Protein AF-A0A1I7UIQ1-F1 (afdb_monomer_lite)

InterPro domains:
  IPR000418 Ets domain [PF00178] (82-158)
  IPR000418 Ets domain [PS50061] (79-160)
  IPR000418 Ets domain [SM00413] (78-164)
  IPR036388 Winged helix-like DNA-binding domain superfamily [G3DSA:1.10.10.10] (82-167)
  IPR036390 Winged helix DNA-binding domain superfamily [SSF46785] (83-161)

Radius of gyration: 36.41 Å; chains: 1; bounding box: 81×110×83 Å

Structure (mmCIF, N/CA/C/O backbone):
data_AF-A0A1I7UIQ1-F1
#
_entry.id   AF-A0A1I7UIQ1-F1
#
loop_
_atom_site.group_PDB
_atom_site.id
_atom_site.type_symbol
_atom_site.label_atom_id
_atom_site.label_alt_id
_atom_site.label_comp_id
_atom_site.label_asym_id
_atom_site.label_entity_id
_atom_site.label_seq_id
_atom_site.pdbx_PDB_ins_code
_atom_site.Cartn_x
_atom_site.Cartn_y
_atom_site.Cartn_z
_atom_site.occupancy
_atom_site.B_iso_or_equiv
_atom_site.auth_seq_id
_atom_site.auth_comp_id
_atom_site.auth_asym_id
_atom_site.auth_atom_id
_atom_site.pdbx_PDB_model_num
ATOM 1 N N . MET A 1 1 ? -19.133 -62.858 33.476 1.00 50.41 1 MET A N 1
ATOM 2 C CA . MET A 1 1 ? -18.840 -61.474 33.895 1.00 50.41 1 MET A CA 1
ATOM 3 C C . MET A 1 1 ? -19.618 -60.568 32.965 1.00 50.41 1 MET A C 1
ATOM 5 O O . MET A 1 1 ? -19.264 -60.472 31.800 1.00 50.41 1 MET A O 1
ATOM 9 N N . ALA A 1 2 ? -20.760 -60.073 33.438 1.00 47.06 2 ALA A N 1
ATOM 10 C CA . ALA A 1 2 ? -21.632 -59.173 32.695 1.00 47.06 2 ALA A CA 1
ATOM 11 C C . ALA A 1 2 ? -21.220 -57.736 33.031 1.00 47.06 2 ALA A C 1
ATOM 13 O O . ALA A 1 2 ? -21.079 -57.415 34.209 1.00 47.06 2 ALA A O 1
ATOM 14 N N . SER A 1 3 ? -20.986 -56.911 32.013 1.00 59.22 3 SER A N 1
ATOM 15 C CA . SER A 1 3 ? -20.730 -55.480 32.173 1.00 59.22 3 SER A CA 1
ATOM 16 C C . SER A 1 3 ? -22.001 -54.715 31.823 1.00 59.22 3 SER A C 1
ATOM 18 O O . SER A 1 3 ? -22.452 -54.744 30.680 1.00 59.22 3 SER A O 1
ATOM 20 N N . GLU A 1 4 ? -22.573 -54.076 32.841 1.00 59.16 4 GLU A N 1
ATOM 21 C CA . GLU A 1 4 ? -23.639 -53.078 32.750 1.00 59.16 4 GLU A CA 1
ATOM 22 C C . GLU A 1 4 ? -23.186 -51.853 31.945 1.00 59.16 4 GLU A C 1
ATOM 24 O O . GLU A 1 4 ? -22.072 -51.356 32.113 1.00 59.16 4 GLU A O 1
ATOM 29 N N . ALA A 1 5 ? -24.082 -51.350 31.096 1.00 59.34 5 ALA A N 1
ATOM 30 C CA . ALA A 1 5 ? -23.977 -50.041 30.461 1.00 59.34 5 ALA A CA 1
ATOM 31 C C . ALA A 1 5 ? -24.763 -49.003 31.287 1.00 59.34 5 ALA A C 1
ATOM 33 O O . ALA A 1 5 ? -25.843 -49.337 31.784 1.00 59.34 5 ALA A O 1
ATOM 34 N N . PRO A 1 6 ? -24.286 -47.751 31.425 1.00 64.94 6 PRO A N 1
ATOM 35 C CA . PRO A 1 6 ? -25.016 -46.734 32.164 1.00 64.94 6 PRO A CA 1
ATOM 36 C C . PRO A 1 6 ? -26.098 -46.083 31.294 1.00 64.94 6 PRO A C 1
ATOM 38 O O . PRO A 1 6 ? -25.846 -45.593 30.194 1.00 64.94 6 PRO A O 1
ATOM 41 N N . SER A 1 7 ? -27.304 -46.078 31.852 1.00 66.56 7 SER A N 1
ATOM 42 C CA . SER A 1 7 ? -28.472 -45.314 31.422 1.00 66.56 7 SER A CA 1
ATOM 43 C C . SER A 1 7 ? -28.239 -43.826 31.703 1.00 66.56 7 SER A C 1
ATOM 45 O O . SER A 1 7 ? -27.840 -43.476 32.815 1.00 66.56 7 SER A O 1
ATOM 47 N N . ILE A 1 8 ? -28.469 -42.950 30.721 1.00 58.47 8 ILE A N 1
ATOM 48 C CA . ILE A 1 8 ? -28.393 -41.495 30.903 1.00 58.47 8 ILE A CA 1
ATOM 49 C C . ILE A 1 8 ? -29.734 -40.889 30.505 1.00 58.47 8 ILE A C 1
ATOM 51 O O . ILE A 1 8 ? -30.253 -41.135 29.418 1.00 58.47 8 ILE A O 1
ATOM 55 N N . SER A 1 9 ? -30.271 -40.149 31.468 1.00 58.06 9 SER A N 1
ATOM 56 C CA . SER A 1 9 ? -31.628 -39.648 31.580 1.00 58.06 9 SER A CA 1
ATOM 57 C C . SER A 1 9 ? -32.034 -38.599 30.548 1.00 58.06 9 SER A C 1
ATOM 59 O O . SER A 1 9 ? -31.268 -37.721 30.157 1.00 58.06 9 SER A O 1
ATOM 61 N N . GLU A 1 10 ? -33.317 -38.695 30.222 1.00 65.06 10 GLU A N 1
ATOM 62 C CA . GLU A 1 10 ? -34.200 -37.744 29.557 1.00 65.06 10 GLU A CA 1
ATOM 63 C C . GLU A 1 10 ? -34.149 -36.364 30.240 1.00 65.06 10 GLU A C 1
ATOM 65 O O . GLU A 1 10 ? -34.356 -36.258 31.451 1.00 65.06 10 GLU A O 1
ATOM 70 N N . ALA A 1 11 ? -33.832 -35.314 29.477 1.00 62.88 11 ALA A N 1
ATOM 71 C CA . ALA A 1 11 ? -33.788 -33.934 29.951 1.00 62.88 11 ALA A CA 1
ATOM 72 C C . ALA A 1 11 ? -35.035 -33.160 29.494 1.00 62.88 11 ALA A C 1
ATOM 74 O O . ALA A 1 11 ? -35.409 -33.195 28.322 1.00 62.88 11 ALA A O 1
ATOM 75 N N . ASP A 1 12 ? -35.631 -32.465 30.462 1.00 69.31 12 ASP A N 1
ATOM 76 C CA . ASP A 1 12 ? -36.822 -31.612 30.406 1.00 69.31 12 ASP A CA 1
ATOM 77 C C . ASP A 1 12 ? -36.813 -30.570 29.261 1.00 69.31 12 ASP A C 1
ATOM 79 O O . ASP A 1 12 ? -35.788 -29.917 29.029 1.00 69.31 12 ASP A O 1
ATOM 83 N N . PRO A 1 13 ? -37.952 -30.320 28.584 1.00 70.62 13 PRO A N 1
ATOM 84 C CA . PRO A 1 13 ? -38.078 -29.237 27.615 1.00 70.62 13 PRO A CA 1
ATOM 85 C C . PRO A 1 13 ? -38.206 -27.862 28.297 1.00 70.62 13 PRO A C 1
ATOM 87 O O . PRO A 1 13 ? -39.037 -27.639 29.175 1.00 70.62 13 PRO A O 1
ATOM 90 N N . LEU A 1 14 ? -37.389 -26.909 27.840 1.00 74.38 14 LEU A N 1
ATOM 91 C CA . LEU A 1 14 ? -37.374 -25.517 28.300 1.00 74.38 14 LEU A CA 1
ATOM 92 C C . LEU A 1 14 ? -38.666 -24.746 27.934 1.00 74.38 14 LEU A C 1
ATOM 94 O O . LEU A 1 14 ? -39.250 -24.991 26.875 1.00 74.38 14 LEU A O 1
ATOM 98 N N . PRO A 1 15 ? -39.086 -23.765 28.759 1.00 69.56 15 PRO A N 1
ATOM 99 C CA . PRO A 1 15 ? -40.276 -22.951 28.517 1.00 69.56 15 PRO A CA 1
ATOM 100 C C . PRO A 1 15 ? -40.071 -21.906 27.406 1.00 69.56 15 PRO A C 1
ATOM 102 O O . PRO A 1 15 ? -38.992 -21.335 27.241 1.00 69.56 15 PRO A O 1
ATOM 105 N N . ALA A 1 16 ? -41.145 -21.639 26.658 1.00 70.38 16 ALA A N 1
ATOM 106 C CA . ALA A 1 16 ? -41.179 -20.694 25.543 1.00 70.38 16 ALA A CA 1
ATOM 107 C C . ALA A 1 16 ? -40.957 -19.225 25.977 1.00 70.38 16 ALA A C 1
ATOM 109 O O . ALA A 1 16 ? -41.369 -18.836 27.075 1.00 70.38 16 ALA A O 1
ATOM 110 N N . PRO A 1 17 ? -40.359 -18.379 25.114 1.00 66.06 17 PRO A N 1
ATOM 111 C CA . PRO A 1 17 ? -40.099 -16.978 25.424 1.00 66.06 17 PRO A CA 1
ATOM 112 C C . PRO A 1 17 ? -41.382 -16.134 25.402 1.00 66.06 17 PRO A C 1
ATOM 114 O O . PRO A 1 17 ? -42.138 -16.122 24.429 1.00 66.06 17 PRO A O 1
ATOM 117 N N . VAL A 1 18 ? -41.589 -15.387 26.486 1.00 67.75 18 VAL A N 1
ATOM 118 C CA . VAL A 1 18 ? -42.630 -14.365 26.634 1.00 67.75 18 VAL A CA 1
ATOM 119 C C . VAL A 1 18 ? -42.271 -13.169 25.750 1.00 67.75 18 VAL A C 1
ATOM 121 O O . VAL A 1 18 ? -41.262 -12.501 25.970 1.00 67.75 18 VAL A O 1
ATOM 124 N N . VAL A 1 19 ? -43.093 -12.907 24.736 1.00 63.09 19 VAL A N 1
ATOM 125 C CA . VAL A 1 19 ? -42.970 -11.740 23.855 1.00 63.09 19 VAL A CA 1
ATOM 126 C C . VAL A 1 19 ? -43.659 -10.552 24.527 1.00 63.09 19 VAL A C 1
ATOM 128 O O . VAL A 1 19 ? -44.881 -10.542 24.670 1.00 63.09 19 VAL A O 1
ATOM 131 N N . SER A 1 20 ? -42.879 -9.558 24.950 1.00 68.88 20 SER A N 1
ATOM 132 C CA . SER A 1 20 ? -43.404 -8.282 25.455 1.00 68.88 20 SER A CA 1
ATOM 133 C C . SER A 1 20 ? -43.847 -7.356 24.308 1.00 68.88 20 SER A C 1
ATOM 135 O O . SER A 1 20 ? -43.271 -7.428 23.218 1.00 68.88 20 SER A O 1
ATOM 137 N N . PRO A 1 21 ? -44.837 -6.466 24.525 1.00 65.62 21 PRO A N 1
ATOM 138 C CA . PRO A 1 21 ? -45.369 -5.586 23.489 1.00 65.62 21 PRO A CA 1
ATOM 139 C C . PRO A 1 21 ? -44.426 -4.413 23.198 1.00 65.62 21 PRO A C 1
ATOM 141 O O . PRO A 1 21 ? -43.828 -3.833 24.102 1.00 65.62 21 PRO A O 1
ATOM 144 N N . VAL A 1 22 ? -44.325 -4.066 21.917 1.00 64.81 22 VAL A N 1
ATOM 145 C CA . VAL A 1 22 ? -43.563 -2.934 21.380 1.00 64.81 22 VAL A CA 1
ATOM 146 C C . VAL A 1 22 ? -44.315 -1.626 21.636 1.00 64.81 22 VAL A C 1
ATOM 148 O O . VAL A 1 22 ? -45.442 -1.461 21.171 1.00 64.81 22 VAL A O 1
ATOM 151 N N . ASP A 1 23 ? -43.666 -0.690 22.328 1.00 65.81 23 ASP A N 1
ATOM 152 C CA . ASP A 1 23 ? -44.101 0.705 22.436 1.00 65.81 23 ASP A CA 1
ATOM 153 C C . ASP A 1 23 ? -43.851 1.463 21.112 1.00 65.81 23 ASP A C 1
ATOM 155 O O . ASP A 1 23 ? -42.758 1.362 20.540 1.00 65.81 23 ASP A O 1
ATOM 159 N N . PRO A 1 24 ? -44.819 2.249 20.604 1.00 63.94 24 PRO A N 1
ATOM 160 C CA . PRO A 1 24 ? -44.640 3.060 19.404 1.00 63.94 24 PRO A CA 1
ATOM 161 C C . PRO A 1 24 ? -43.828 4.336 19.690 1.00 63.94 24 PRO A C 1
ATOM 163 O O . PRO A 1 24 ? -44.177 5.152 20.542 1.00 63.94 24 PRO A O 1
ATOM 166 N N . LEU A 1 25 ? -42.748 4.530 18.927 1.00 69.19 25 LEU A N 1
ATOM 167 C CA . LEU A 1 25 ? -41.905 5.729 18.967 1.00 69.19 25 LEU A CA 1
ATOM 168 C C . LEU A 1 25 ? -42.606 6.966 18.357 1.00 69.19 25 LEU A C 1
ATOM 170 O O . LEU A 1 25 ? -43.348 6.832 17.381 1.00 69.19 25 LEU A O 1
ATOM 174 N N . PRO A 1 26 ? -42.324 8.181 18.868 1.00 64.75 26 PRO A N 1
ATOM 175 C CA . PRO A 1 26 ? -42.864 9.433 18.346 1.00 64.75 26 PRO A CA 1
ATOM 176 C C . PRO A 1 26 ? -42.136 9.913 17.077 1.00 64.75 26 PRO A C 1
ATOM 178 O O . PRO A 1 26 ? -40.924 9.755 16.921 1.00 64.75 26 PRO A O 1
ATOM 181 N N . LEU A 1 27 ? -42.904 10.532 16.177 1.00 65.12 27 LEU A N 1
ATOM 182 C CA . LEU A 1 27 ? -42.466 11.099 14.896 1.00 65.12 27 LEU A CA 1
ATOM 183 C C . LEU A 1 27 ? -41.485 12.282 15.070 1.00 65.12 27 LEU A C 1
ATOM 185 O O . LEU A 1 27 ? -41.672 13.098 15.976 1.00 65.12 27 LEU A O 1
ATOM 189 N N . PRO A 1 28 ? -40.491 12.450 14.175 1.00 62.69 28 PRO A N 1
ATOM 190 C CA . PRO A 1 28 ? -39.607 13.610 14.183 1.00 62.69 28 PRO A CA 1
ATOM 191 C C . PRO A 1 28 ? -40.255 14.846 13.535 1.00 62.69 28 PRO A C 1
ATOM 193 O O . PRO A 1 28 ? -40.719 14.812 12.396 1.00 62.69 28 PRO A O 1
ATOM 196 N N . ASN A 1 29 ? -40.214 15.961 14.269 1.00 55.97 29 ASN A N 1
ATOM 197 C CA . ASN A 1 29 ? -40.526 17.308 13.794 1.00 55.97 29 ASN A CA 1
ATOM 198 C C . ASN A 1 29 ? -39.589 17.729 12.648 1.00 55.97 29 ASN A C 1
ATOM 200 O O . ASN A 1 29 ? -38.369 17.773 12.808 1.00 55.97 29 ASN A O 1
ATOM 204 N N . THR A 1 30 ? -40.173 18.110 11.515 1.00 61.47 30 THR A N 1
ATOM 205 C CA . THR A 1 30 ? -39.517 18.833 10.417 1.00 61.47 30 THR A CA 1
ATOM 206 C C . THR A 1 30 ? -39.229 20.292 10.795 1.00 61.47 30 THR A C 1
ATOM 208 O O . THR A 1 30 ? -40.163 20.993 11.190 1.00 61.47 30 THR A O 1
ATOM 211 N N . PRO A 1 31 ? -37.997 20.802 10.615 1.00 71.12 31 PRO A N 1
ATOM 212 C CA . PRO A 1 31 ? -37.722 22.236 10.643 1.00 71.12 31 PRO A CA 1
ATOM 213 C C . PRO A 1 31 ? -37.930 22.896 9.259 1.00 71.12 31 PRO A C 1
ATOM 215 O O . PRO A 1 31 ? -37.675 22.263 8.230 1.00 71.12 31 PRO A O 1
ATOM 218 N N . PRO A 1 32 ? -38.371 24.169 9.210 1.00 62.81 32 PRO A N 1
ATOM 219 C CA . PRO A 1 32 ? -38.591 24.908 7.971 1.00 62.81 32 PRO A CA 1
ATOM 220 C C . PRO A 1 32 ? -37.320 25.612 7.465 1.00 62.81 32 PRO A C 1
ATOM 222 O O . PRO A 1 32 ? -36.605 26.239 8.238 1.00 62.81 32 PRO A O 1
ATOM 225 N N . GLY A 1 33 ? -37.136 25.586 6.142 1.00 50.34 33 GLY A N 1
ATOM 226 C CA . GLY A 1 33 ? -36.914 26.795 5.334 1.00 50.34 33 GLY A CA 1
ATOM 227 C C . GLY A 1 33 ? -35.498 27.405 5.251 1.00 50.34 33 GLY A C 1
ATOM 228 O O . GLY A 1 33 ? -34.922 27.754 6.276 1.00 50.34 33 GLY A O 1
ATOM 229 N N . PRO A 1 34 ? -34.957 27.624 4.032 1.00 64.25 34 PRO A N 1
ATOM 230 C CA . PRO A 1 34 ? -33.636 28.208 3.800 1.00 64.25 34 PRO A CA 1
ATOM 231 C C . PRO A 1 34 ? -33.660 29.739 3.912 1.00 64.25 34 PRO A C 1
ATOM 233 O O . PRO A 1 34 ? -34.564 30.389 3.388 1.00 64.25 34 PRO A O 1
ATOM 236 N N . SER A 1 35 ? -32.635 30.312 4.547 1.00 60.62 35 SER A N 1
ATOM 237 C CA . SER A 1 35 ? -32.444 31.762 4.617 1.00 60.62 35 SER A CA 1
ATOM 238 C C . SER A 1 35 ? -31.387 32.234 3.613 1.00 60.62 35 SER A C 1
ATOM 240 O O . SER A 1 35 ? -30.322 31.633 3.476 1.00 60.62 35 SER A O 1
ATOM 242 N N . ALA A 1 36 ? -31.776 33.302 2.920 1.00 52.81 36 ALA A N 1
ATOM 243 C CA . ALA A 1 36 ? -31.108 34.150 1.933 1.00 52.81 36 ALA A CA 1
ATOM 244 C C . ALA A 1 36 ? -29.591 34.361 2.150 1.00 52.81 36 ALA A C 1
ATOM 246 O O . ALA A 1 36 ? -29.125 34.508 3.274 1.00 52.81 36 ALA A O 1
ATOM 247 N N . PHE A 1 37 ? -28.774 34.240 1.096 1.00 51.31 37 PHE A N 1
ATOM 248 C CA . PHE A 1 37 ? -28.308 35.348 0.237 1.00 51.31 37 PHE A CA 1
ATOM 249 C C . PHE A 1 37 ? -27.653 36.512 1.000 1.00 51.31 37 PHE A C 1
ATOM 251 O O . PHE A 1 37 ? -28.352 37.344 1.564 1.00 51.31 37 PHE A O 1
ATOM 258 N N . SER A 1 38 ? -26.325 36.613 0.869 1.00 53.69 38 SER A N 1
ATOM 259 C CA . SER A 1 38 ? -25.590 37.885 0.822 1.00 53.69 38 SER A CA 1
ATOM 260 C C . SER A 1 38 ? -24.363 37.736 -0.088 1.00 53.69 38 SER A C 1
ATOM 262 O O . SER A 1 38 ? -23.481 36.934 0.228 1.00 53.69 38 SER A O 1
ATOM 264 N N . PRO A 1 39 ? -24.288 38.476 -1.206 1.00 67.38 39 PRO A N 1
ATOM 265 C CA . PRO A 1 39 ? -23.046 38.784 -1.899 1.00 67.38 39 PRO A CA 1
ATOM 266 C C . PRO A 1 39 ? -22.497 40.130 -1.397 1.00 67.38 39 PRO A C 1
ATOM 268 O O . PRO A 1 39 ? -23.270 41.045 -1.146 1.00 67.38 39 PRO A O 1
ATOM 271 N N . ASP A 1 40 ? -21.183 40.237 -1.221 1.00 48.88 40 ASP A N 1
ATOM 272 C CA . ASP A 1 40 ? -20.375 41.332 -1.781 1.00 48.88 40 ASP A CA 1
ATOM 273 C C . ASP A 1 40 ? -18.943 41.263 -1.244 1.00 48.88 40 ASP A C 1
ATOM 275 O O . ASP A 1 40 ? -18.690 41.292 -0.040 1.00 48.88 40 ASP A O 1
ATOM 279 N N . ALA A 1 41 ? -18.004 41.180 -2.179 1.00 54.59 41 ALA A N 1
ATOM 280 C CA . ALA A 1 41 ? -16.582 41.374 -1.964 1.00 54.59 41 ALA A CA 1
ATOM 281 C C . ALA A 1 41 ? -16.114 42.389 -3.012 1.00 54.59 41 ALA A C 1
ATOM 283 O O . ALA A 1 41 ? -16.298 42.128 -4.203 1.00 54.59 41 ALA A O 1
ATOM 284 N N . PRO A 1 42 ? -15.507 43.520 -2.622 1.00 61.22 42 PRO A N 1
ATOM 285 C CA . PRO A 1 42 ? -14.772 44.346 -3.557 1.00 61.22 42 PRO A CA 1
ATOM 286 C C . PRO A 1 42 ? -13.290 43.961 -3.556 1.00 61.22 42 PRO A C 1
ATOM 288 O O . PRO A 1 42 ? -12.632 43.897 -2.518 1.00 61.22 42 PRO A O 1
ATOM 291 N N . SER A 1 43 ? -12.804 43.702 -4.767 1.00 56.12 43 SER A N 1
ATOM 292 C CA . SER A 1 43 ? -11.402 43.607 -5.155 1.00 56.12 43 SER A CA 1
ATOM 293 C C . SER A 1 43 ? -10.629 44.881 -4.811 1.00 56.12 43 SER A C 1
ATOM 295 O O . SER A 1 43 ? -11.087 45.980 -5.116 1.00 56.12 43 SER A O 1
ATOM 297 N N . GLU A 1 44 ? -9.418 44.719 -4.283 1.00 61.06 44 GLU A N 1
ATOM 298 C CA . GLU A 1 44 ? -8.411 45.776 -4.193 1.00 61.06 44 GLU A CA 1
ATOM 299 C C . GLU A 1 44 ? -7.161 45.288 -4.944 1.00 61.06 44 GLU A C 1
ATOM 301 O O . GLU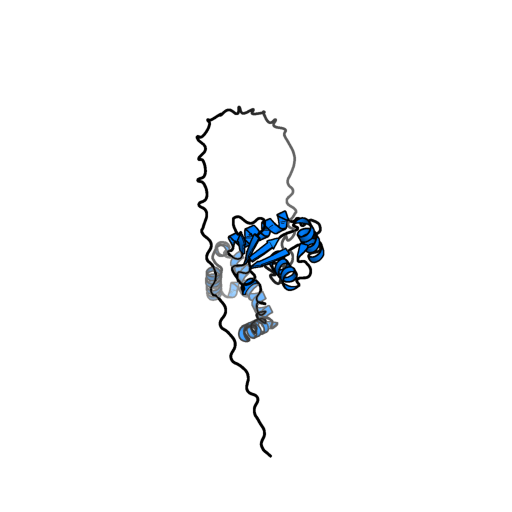 A 1 44 ? -6.393 44.458 -4.456 1.00 61.06 44 GLU A O 1
ATOM 306 N N . GLU A 1 45 ? -7.029 45.729 -6.199 1.00 50.75 45 GLU A N 1
ATOM 307 C CA . GLU A 1 45 ? -5.811 45.594 -7.000 1.00 50.75 45 GLU A CA 1
ATOM 308 C C . GLU A 1 45 ? -4.767 46.589 -6.484 1.00 50.75 45 GLU A C 1
ATOM 310 O O . GLU A 1 45 ? -4.981 47.801 -6.520 1.00 50.75 45 GLU A O 1
ATOM 315 N N . ALA A 1 46 ? -3.617 46.082 -6.041 1.00 64.94 46 ALA A N 1
ATOM 316 C CA . ALA A 1 46 ? -2.430 46.890 -5.792 1.00 64.94 46 ALA A CA 1
ATOM 317 C C . ALA A 1 46 ? -1.475 46.818 -7.005 1.00 64.94 46 ALA A C 1
ATOM 319 O O . ALA A 1 46 ? -1.306 45.738 -7.581 1.00 64.94 46 ALA A O 1
ATOM 320 N N . PRO A 1 47 ? -0.823 47.931 -7.390 1.00 61.97 47 PRO A N 1
ATOM 321 C CA . PRO A 1 47 ? 0.089 47.981 -8.526 1.00 61.97 47 PRO A CA 1
ATOM 322 C C . PRO A 1 47 ? 1.462 47.414 -8.141 1.00 61.97 47 PRO A C 1
ATOM 324 O O . PRO A 1 47 ? 2.067 47.839 -7.156 1.00 61.97 47 PRO A O 1
ATOM 327 N N . VAL A 1 48 ? 1.964 46.461 -8.927 1.00 65.62 48 VAL A N 1
ATOM 328 C CA . VAL A 1 48 ? 3.314 45.907 -8.761 1.00 65.62 48 VAL A CA 1
ATOM 329 C C . VAL A 1 48 ? 4.300 46.690 -9.626 1.00 65.62 48 VAL A C 1
ATOM 331 O O . VAL A 1 48 ? 4.159 46.790 -10.843 1.00 65.62 48 VAL A O 1
ATOM 334 N N . ASP A 1 49 ? 5.284 47.240 -8.929 1.00 56.41 49 ASP A N 1
ATOM 335 C CA . ASP A 1 49 ? 6.445 48.004 -9.375 1.00 56.41 49 ASP A CA 1
ATOM 336 C C . ASP A 1 49 ? 7.401 47.159 -10.256 1.00 56.41 49 ASP A C 1
ATOM 338 O O . ASP A 1 49 ? 7.741 46.035 -9.867 1.00 56.41 49 ASP A O 1
ATOM 342 N N . PRO A 1 50 ? 7.858 47.638 -11.431 1.00 62.72 50 PRO A N 1
ATOM 343 C CA . PRO A 1 50 ? 8.871 46.952 -12.225 1.00 62.72 50 PRO A CA 1
ATOM 344 C C . PRO A 1 50 ? 10.282 47.431 -11.846 1.00 62.72 50 PRO A C 1
ATOM 346 O O . PRO A 1 50 ? 10.721 48.502 -12.266 1.00 62.72 50 PRO A O 1
ATOM 349 N N . SER A 1 51 ? 11.031 46.605 -11.109 1.00 54.00 51 SER A N 1
ATOM 350 C CA . SER A 1 51 ? 12.467 46.830 -10.876 1.00 54.00 51 SER A CA 1
ATOM 351 C C . SER A 1 51 ? 13.342 46.013 -11.852 1.00 54.00 51 SER A C 1
ATOM 353 O O . SER A 1 51 ? 13.051 44.830 -12.062 1.00 54.00 51 SER A O 1
ATOM 355 N N . PRO A 1 52 ? 14.388 46.612 -12.465 1.00 61.50 52 PRO A N 1
ATOM 356 C CA . PRO A 1 52 ? 15.180 46.022 -13.549 1.00 61.50 52 PRO A CA 1
ATOM 357 C C . PRO A 1 52 ? 16.530 45.415 -13.109 1.00 61.50 52 PRO A C 1
ATOM 359 O O . PRO A 1 52 ? 17.092 45.828 -12.100 1.00 61.50 52 PRO A O 1
ATOM 362 N N . ALA A 1 53 ? 17.072 44.550 -13.988 1.00 50.94 53 ALA A N 1
ATOM 363 C CA . ALA A 1 53 ? 18.450 44.009 -14.061 1.00 50.94 53 ALA A CA 1
ATOM 364 C C . ALA A 1 53 ? 18.885 43.136 -12.860 1.00 50.94 53 ALA A C 1
ATOM 366 O O . ALA A 1 53 ? 18.640 43.467 -11.711 1.00 50.94 53 ALA A O 1
ATOM 367 N N . ASP A 1 54 ? 19.491 41.956 -13.000 1.00 47.12 54 ASP A N 1
ATOM 368 C CA . ASP A 1 54 ? 20.677 41.513 -13.764 1.00 47.12 54 ASP A CA 1
ATOM 369 C C . ASP A 1 54 ? 20.871 39.996 -13.411 1.00 47.12 54 ASP A C 1
ATOM 371 O O . ASP A 1 54 ? 20.110 39.496 -12.575 1.00 47.12 54 ASP A O 1
ATOM 375 N N . PRO A 1 55 ? 21.925 39.240 -13.793 1.00 57.19 55 PRO A N 1
ATOM 376 C CA . PRO A 1 55 ? 22.708 39.132 -15.025 1.00 57.19 55 PRO A CA 1
ATOM 377 C C . PRO A 1 55 ? 22.806 37.661 -15.543 1.00 57.19 55 PRO A C 1
ATOM 379 O O . PRO A 1 55 ? 22.469 36.694 -14.865 1.00 57.19 55 PRO A O 1
ATOM 382 N N . ALA A 1 56 ? 23.329 37.510 -16.764 1.00 51.38 56 ALA A N 1
ATOM 383 C CA . ALA A 1 56 ? 24.116 36.383 -17.302 1.00 51.38 56 ALA A CA 1
ATOM 384 C C . ALA A 1 56 ? 23.928 34.955 -16.719 1.00 51.38 56 ALA A C 1
ATOM 386 O O . ALA A 1 56 ? 24.551 34.561 -15.733 1.00 51.38 56 ALA A O 1
ATOM 387 N N . ILE A 1 57 ? 23.193 34.119 -17.460 1.00 52.16 57 ILE A N 1
ATOM 388 C CA . ILE A 1 57 ? 23.147 32.660 -17.293 1.00 52.16 57 ILE A CA 1
ATOM 389 C C . ILE A 1 57 ? 24.408 32.054 -17.931 1.00 52.16 57 ILE A C 1
ATOM 391 O O . ILE A 1 57 ? 24.564 32.075 -19.151 1.00 52.16 57 ILE A O 1
ATOM 395 N N . GLN A 1 58 ? 25.308 31.510 -17.109 1.00 57.03 58 GLN A N 1
ATOM 396 C CA . GLN A 1 58 ? 26.384 30.627 -17.568 1.00 57.03 58 GLN A CA 1
ATOM 397 C C . GLN A 1 58 ? 25.822 29.215 -17.827 1.00 57.03 58 GLN A C 1
ATOM 399 O O . GLN A 1 58 ? 25.108 28.695 -16.965 1.00 57.03 58 GLN A O 1
ATOM 404 N N . PRO A 1 59 ? 26.130 28.560 -18.962 1.00 53.06 59 PRO A N 1
ATOM 405 C CA . PRO A 1 59 ? 25.714 27.190 -19.220 1.00 53.06 59 PRO A CA 1
ATOM 406 C C . PRO A 1 59 ? 26.838 26.233 -18.810 1.00 53.06 59 PRO A C 1
ATOM 408 O O . PRO A 1 59 ? 27.626 25.826 -19.654 1.00 53.06 59 PRO A O 1
ATOM 411 N N . ASP A 1 60 ? 26.946 25.887 -17.525 1.00 48.75 60 ASP A N 1
ATOM 412 C CA . ASP A 1 60 ? 27.939 24.883 -17.108 1.00 48.75 60 ASP A CA 1
ATOM 413 C C . ASP A 1 60 ? 27.494 24.020 -15.919 1.00 48.75 60 ASP A C 1
ATOM 415 O O . ASP A 1 60 ? 28.141 23.943 -14.879 1.00 48.75 60 ASP A O 1
ATOM 419 N N . LEU A 1 61 ? 26.339 23.363 -16.065 1.00 48.47 61 LEU A N 1
ATOM 420 C CA . LEU A 1 61 ? 25.906 22.289 -15.163 1.00 48.47 61 LEU A CA 1
ATOM 421 C C . LEU A 1 61 ? 25.328 21.109 -15.953 1.00 48.47 61 LEU A C 1
ATOM 423 O O . LEU A 1 61 ? 24.192 20.687 -15.746 1.00 48.47 61 LEU A O 1
ATOM 427 N N . LEU A 1 62 ? 26.136 20.537 -16.848 1.00 50.44 62 LEU A N 1
ATOM 428 C CA . LEU A 1 62 ? 25.925 19.174 -17.343 1.00 50.44 62 LEU A CA 1
ATOM 429 C C . LEU A 1 62 ? 26.626 18.178 -16.409 1.00 50.44 62 LEU A C 1
ATOM 431 O O . LEU A 1 62 ? 27.572 17.491 -16.780 1.00 50.44 62 LEU A O 1
ATOM 435 N N . ALA A 1 63 ? 26.144 18.101 -15.168 1.00 57.00 63 ALA A N 1
ATOM 436 C CA . ALA A 1 63 ? 26.379 16.925 -14.341 1.00 57.00 63 ALA A CA 1
ATOM 437 C C . ALA A 1 63 ? 25.404 15.812 -14.782 1.00 57.00 63 ALA A C 1
ATOM 439 O O . ALA A 1 63 ? 24.242 16.112 -15.078 1.00 57.00 63 ALA A O 1
ATOM 440 N N . PRO A 1 64 ? 25.805 14.528 -14.802 1.00 47.50 64 PRO A N 1
ATOM 441 C CA . PRO A 1 64 ? 24.899 13.434 -15.135 1.00 47.50 64 PRO A CA 1
ATOM 442 C C . PRO A 1 64 ? 23.839 13.309 -14.030 1.00 47.50 64 PRO A C 1
ATOM 444 O O . PRO A 1 64 ? 24.096 12.765 -12.958 1.00 47.50 64 PRO A O 1
ATOM 447 N N . LEU A 1 65 ? 22.632 13.827 -14.276 1.00 52.75 65 LEU A N 1
ATOM 448 C CA . LEU A 1 65 ? 21.512 13.839 -13.320 1.00 52.75 65 LEU A CA 1
ATOM 449 C C . LEU A 1 65 ? 20.928 12.437 -13.037 1.00 52.75 65 LEU A C 1
ATOM 451 O O . LEU A 1 65 ? 19.996 12.286 -12.251 1.00 52.75 65 LEU A O 1
ATOM 455 N N . PHE A 1 66 ? 21.474 11.391 -13.653 1.00 49.94 66 PHE A N 1
ATOM 456 C CA . PHE A 1 66 ? 21.037 10.016 -13.464 1.00 49.94 66 PHE A CA 1
ATOM 457 C C . PHE A 1 66 ? 22.192 9.192 -12.905 1.00 49.94 66 PHE A C 1
ATOM 459 O O . PHE A 1 66 ? 22.887 8.473 -13.617 1.00 49.94 66 PHE A O 1
ATOM 466 N N . GLY A 1 67 ? 22.395 9.300 -11.590 1.00 50.81 67 GLY A N 1
ATOM 467 C CA . GLY A 1 67 ? 23.143 8.281 -10.860 1.00 50.81 67 GLY A CA 1
ATOM 468 C C . GLY A 1 67 ? 22.507 6.892 -11.052 1.00 50.81 67 GLY A C 1
ATOM 469 O O . GLY A 1 67 ? 21.342 6.804 -11.452 1.00 50.81 67 GLY A O 1
ATOM 470 N N . PRO A 1 68 ? 23.231 5.798 -10.746 1.00 46.06 68 PRO A N 1
ATOM 471 C CA . PRO A 1 68 ? 22.750 4.438 -10.961 1.00 46.06 68 PRO A CA 1
ATOM 472 C C . PRO A 1 68 ? 21.372 4.252 -10.328 1.00 46.06 68 PRO A C 1
ATOM 474 O O . PRO A 1 68 ? 21.219 4.386 -9.107 1.00 46.06 68 PRO A O 1
ATOM 477 N N . ILE A 1 69 ? 20.369 3.956 -11.158 1.00 53.06 69 ILE A N 1
ATOM 478 C CA . ILE A 1 69 ? 19.025 3.589 -10.717 1.00 53.06 69 ILE A CA 1
ATOM 479 C C . ILE A 1 69 ? 19.183 2.285 -9.942 1.00 53.06 69 ILE A C 1
ATOM 481 O O . ILE A 1 69 ? 19.167 1.200 -10.508 1.00 53.06 69 ILE A O 1
ATOM 485 N N . ARG A 1 70 ? 19.391 2.377 -8.626 1.00 47.47 70 ARG A N 1
ATOM 486 C CA . ARG A 1 70 ? 19.325 1.205 -7.758 1.00 47.47 70 ARG A CA 1
ATOM 487 C C . ARG A 1 70 ? 17.855 0.788 -7.737 1.00 47.47 70 ARG A C 1
ATOM 489 O O . ARG A 1 70 ? 17.050 1.566 -7.206 1.00 47.47 70 ARG A O 1
ATOM 496 N N . PRO A 1 71 ? 17.466 -0.387 -8.266 1.00 43.34 71 PRO A N 1
ATOM 497 C CA . PRO A 1 71 ? 16.116 -0.881 -8.077 1.00 43.34 71 PRO A CA 1
ATOM 498 C C . PRO A 1 71 ? 15.958 -1.128 -6.580 1.00 43.34 71 PRO A C 1
ATOM 500 O O . PRO A 1 71 ? 16.453 -2.103 -6.019 1.00 43.34 71 PRO A O 1
ATOM 503 N N . LYS A 1 72 ? 15.309 -0.196 -5.877 1.00 43.75 72 LYS A N 1
ATOM 504 C CA . LYS A 1 72 ? 14.878 -0.458 -4.510 1.00 43.75 72 LYS A CA 1
ATOM 505 C C . LYS A 1 72 ? 13.826 -1.556 -4.628 1.00 43.75 72 LYS A C 1
ATOM 507 O O . LYS A 1 72 ? 12.672 -1.240 -4.917 1.00 43.75 72 LYS A O 1
ATOM 512 N N . LYS A 1 73 ? 14.222 -2.816 -4.384 1.00 46.06 73 LYS A N 1
ATOM 513 C CA . LYS A 1 73 ? 13.333 -3.927 -4.004 1.00 46.06 73 LYS A CA 1
ATOM 514 C C . LYS A 1 73 ? 12.606 -3.505 -2.718 1.00 46.06 73 LYS A C 1
ATOM 516 O O . LYS A 1 73 ? 12.935 -3.908 -1.610 1.00 46.06 73 LYS A O 1
ATOM 521 N N . ARG A 1 74 ? 11.648 -2.583 -2.844 1.00 44.28 74 ARG A N 1
ATOM 522 C CA . ARG A 1 74 ? 10.652 -2.305 -1.819 1.00 44.28 74 ARG A CA 1
ATOM 523 C C . ARG A 1 74 ? 9.717 -3.493 -1.897 1.00 44.28 74 ARG A C 1
ATOM 525 O O . ARG A 1 74 ? 8.801 -3.478 -2.712 1.00 44.28 74 ARG A O 1
ATOM 532 N N . THR A 1 75 ? 9.955 -4.512 -1.078 1.00 48.50 75 THR A N 1
ATOM 533 C CA . THR A 1 75 ? 8.905 -5.465 -0.721 1.00 48.50 75 THR A CA 1
ATOM 534 C C . THR A 1 75 ? 7.690 -4.632 -0.338 1.00 48.50 75 THR A C 1
ATOM 536 O O . THR A 1 75 ? 7.719 -3.788 0.565 1.00 48.50 75 THR A O 1
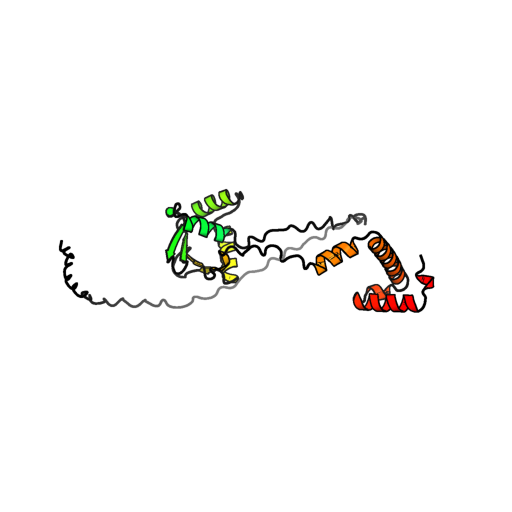ATOM 539 N N . ILE A 1 76 ? 6.667 -4.720 -1.181 1.00 49.31 76 ILE A N 1
ATOM 540 C CA . ILE A 1 76 ? 5.587 -3.751 -1.203 1.00 49.31 76 ILE A CA 1
ATOM 541 C C . ILE A 1 76 ? 4.648 -4.108 -0.056 1.00 49.31 76 ILE A C 1
ATOM 543 O O . ILE A 1 76 ? 3.630 -4.762 -0.253 1.00 49.31 76 ILE A O 1
ATOM 547 N N . ILE A 1 77 ? 4.976 -3.672 1.159 1.00 53.97 77 ILE A N 1
ATOM 548 C CA . ILE A 1 77 ? 4.059 -3.754 2.297 1.00 53.97 77 ILE A CA 1
ATOM 549 C C . ILE A 1 77 ? 3.003 -2.660 2.086 1.00 53.97 77 ILE A C 1
ATOM 551 O O . ILE A 1 77 ? 3.114 -1.547 2.605 1.00 53.97 77 ILE A O 1
ATOM 555 N N . ARG A 1 78 ? 2.006 -2.953 1.236 1.00 65.69 78 ARG A N 1
ATOM 556 C CA . ARG A 1 78 ? 0.986 -2.003 0.745 1.00 65.69 78 ARG A CA 1
ATOM 557 C C . ARG A 1 78 ? 0.054 -1.481 1.854 1.00 65.69 78 ARG A C 1
ATOM 559 O O . ARG A 1 78 ? -0.611 -0.466 1.636 1.00 65.69 78 ARG A O 1
ATOM 566 N N . TYR A 1 79 ? 0.038 -2.104 3.041 1.00 81.00 79 TYR A N 1
ATOM 567 C CA . TYR A 1 79 ? -1.017 -1.902 4.047 1.00 81.00 79 TYR A CA 1
ATOM 568 C C . TYR A 1 79 ? -0.543 -1.708 5.501 1.00 81.00 79 TYR A C 1
ATOM 570 O O . TYR A 1 79 ? -1.204 -2.166 6.427 1.00 81.00 79 TYR A O 1
ATOM 578 N N . ARG A 1 80 ? 0.579 -1.005 5.733 1.00 86.44 80 ARG A N 1
ATOM 579 C CA . ARG A 1 80 ? 1.221 -0.894 7.068 1.00 86.44 80 ARG A CA 1
ATOM 580 C C . ARG A 1 80 ? 0.275 -0.583 8.251 1.00 86.44 80 ARG A C 1
ATOM 582 O O . ARG A 1 80 ? 0.302 -1.357 9.206 1.00 86.44 80 ARG A O 1
ATOM 589 N N . PRO A 1 81 ? -0.583 0.461 8.227 1.00 92.25 81 PRO A N 1
ATOM 590 C CA . PRO A 1 81 ? -1.484 0.735 9.351 1.00 92.25 81 PRO A CA 1
ATOM 591 C C . PRO A 1 81 ? -2.553 -0.338 9.560 1.00 92.25 81 PRO A C 1
ATOM 593 O O . PRO A 1 81 ? -2.964 -0.586 10.687 1.00 92.25 81 PRO A O 1
ATOM 596 N N . LEU A 1 82 ? -3.010 -0.972 8.480 1.00 92.25 82 LEU A N 1
ATOM 597 C CA . LEU A 1 82 ? -4.066 -1.976 8.534 1.00 92.25 82 LEU A CA 1
ATOM 598 C C . LEU A 1 82 ? -3.532 -3.310 9.068 1.00 92.25 82 LEU A C 1
ATOM 600 O O . LEU A 1 82 ? -4.166 -3.926 9.919 1.00 92.25 82 LEU A O 1
ATOM 604 N N . SER A 1 83 ? -2.331 -3.711 8.641 1.00 90.94 83 SER A N 1
ATOM 605 C CA . SER A 1 83 ? -1.612 -4.861 9.201 1.00 90.94 83 SER A CA 1
ATOM 606 C C . SER A 1 83 ? -1.299 -4.661 10.684 1.00 90.94 83 SER A C 1
ATOM 608 O O . SER A 1 83 ? -1.445 -5.590 11.473 1.00 90.94 83 SER A O 1
ATOM 610 N N . PHE A 1 84 ? -0.920 -3.442 11.080 1.00 93.69 84 PHE A N 1
ATOM 611 C CA . PHE A 1 84 ? -0.701 -3.110 12.486 1.00 93.69 84 PHE A CA 1
ATOM 612 C C . PHE A 1 84 ? -1.991 -3.191 13.311 1.00 93.69 84 PHE A C 1
ATOM 614 O O . PHE A 1 84 ? -2.000 -3.824 14.363 1.00 93.69 84 PHE A O 1
ATOM 621 N N . ALA A 1 85 ? -3.093 -2.618 12.813 1.00 94.38 85 ALA A N 1
ATOM 622 C CA . ALA A 1 85 ? -4.394 -2.714 13.472 1.00 94.38 85 ALA A CA 1
ATOM 623 C C . ALA A 1 85 ? -4.822 -4.176 13.665 1.00 94.38 85 ALA A C 1
ATOM 625 O O . ALA A 1 85 ? -5.237 -4.540 14.760 1.00 94.38 85 ALA A O 1
ATOM 626 N N . LYS A 1 86 ? -4.643 -5.029 12.646 1.00 92.69 86 LYS A N 1
ATOM 627 C CA . LYS A 1 86 ? -4.901 -6.471 12.764 1.00 92.69 86 LYS A CA 1
ATOM 628 C C . LYS A 1 86 ? -4.037 -7.129 13.836 1.00 92.69 86 LYS A C 1
ATOM 630 O O . LYS A 1 86 ? -4.560 -7.886 14.634 1.00 92.69 86 LYS A O 1
ATOM 635 N N . ARG A 1 87 ? -2.738 -6.823 13.894 1.00 92.69 87 ARG A N 1
ATOM 636 C CA . ARG A 1 87 ? -1.844 -7.394 14.914 1.00 92.69 87 ARG A CA 1
ATOM 637 C C . ARG A 1 87 ? -2.297 -7.052 16.337 1.00 92.69 87 ARG A C 1
ATOM 639 O O . ARG A 1 87 ? -2.260 -7.921 17.198 1.00 92.69 87 ARG A O 1
ATOM 646 N N . LEU A 1 88 ? -2.732 -5.813 16.573 1.00 94.75 88 LEU A N 1
ATOM 647 C CA . LEU A 1 88 ? -3.269 -5.402 17.875 1.00 94.75 88 LEU A CA 1
ATOM 648 C C . LEU A 1 88 ? -4.591 -6.109 18.200 1.00 94.75 88 LEU A C 1
ATOM 650 O O . LEU A 1 88 ? -4.801 -6.544 19.327 1.00 94.75 88 LEU A O 1
ATOM 654 N N . LEU A 1 89 ? -5.457 -6.242 17.197 1.00 94.69 89 LEU A N 1
ATOM 655 C CA . LEU A 1 89 ? -6.750 -6.909 17.308 1.00 94.69 89 LEU A CA 1
ATOM 656 C C . LEU A 1 89 ? -6.637 -8.425 17.536 1.00 94.69 89 LEU A C 1
ATOM 658 O O . LEU A 1 89 ? -7.443 -8.984 18.272 1.00 94.69 89 LEU A O 1
ATOM 662 N N . ASP A 1 90 ? -5.656 -9.082 16.915 1.00 93.00 90 ASP A N 1
ATOM 663 C CA . ASP A 1 90 ? -5.390 -10.516 17.078 1.00 93.00 90 ASP A CA 1
ATOM 664 C C . ASP A 1 90 ? -4.712 -10.815 18.428 1.00 93.00 90 ASP A C 1
ATOM 666 O O . ASP A 1 90 ? -4.907 -11.891 18.984 1.00 93.00 90 ASP A O 1
ATOM 670 N N . GLY A 1 91 ? -3.923 -9.870 18.957 1.00 91.06 91 GLY A N 1
ATOM 671 C CA . GLY A 1 91 ? -3.253 -10.010 20.253 1.00 91.06 91 GLY A CA 1
ATOM 672 C C . GLY A 1 91 ? -4.188 -9.862 21.456 1.00 91.06 91 GLY A C 1
ATOM 673 O O . GLY A 1 91 ? -3.945 -10.470 22.489 1.00 91.06 91 GLY A O 1
ATOM 674 N N . GLY A 1 92 ? -5.259 -9.071 21.346 1.00 89.94 92 GLY A N 1
ATOM 675 C CA . GLY A 1 92 ? -6.251 -8.880 22.419 1.00 89.94 92 GLY A CA 1
ATOM 676 C C . GLY A 1 92 ? -5.783 -8.033 23.616 1.00 89.94 92 GLY A C 1
ATOM 677 O O . GLY A 1 92 ? -6.618 -7.445 24.307 1.00 89.94 92 GLY A O 1
ATOM 678 N N . ASP A 1 93 ? -4.472 -7.879 23.810 1.00 90.75 93 ASP A N 1
ATOM 679 C CA . ASP A 1 93 ? -3.854 -7.141 24.924 1.00 90.75 93 ASP A CA 1
ATOM 680 C C . ASP A 1 93 ? -4.222 -5.645 24.970 1.00 90.75 93 ASP A C 1
ATOM 682 O O . ASP A 1 93 ? -4.136 -5.006 26.016 1.00 90.75 93 ASP A O 1
ATOM 686 N N . HIS A 1 94 ? -4.662 -5.078 23.843 1.00 93.88 94 HIS A N 1
ATOM 687 C CA . HIS A 1 94 ? -4.928 -3.643 23.678 1.00 93.88 94 HIS A CA 1
ATOM 688 C C . HIS A 1 94 ? -6.412 -3.328 23.461 1.00 93.88 94 HIS A C 1
ATOM 690 O O . HIS A 1 94 ? -6.775 -2.454 22.664 1.00 93.88 94 HIS A O 1
ATOM 696 N N . SER A 1 95 ? -7.275 -4.040 24.189 1.00 93.94 95 SER A N 1
ATOM 697 C CA . SER A 1 95 ? -8.733 -3.860 24.148 1.00 93.94 95 SER A CA 1
ATOM 698 C C . SER A 1 95 ? -9.196 -2.473 24.629 1.00 93.94 95 SER A C 1
ATOM 700 O O . SER A 1 95 ? -10.327 -2.079 24.372 1.00 93.94 95 SER A O 1
ATOM 702 N N . ASP A 1 96 ? -8.347 -1.691 25.300 1.00 95.88 96 ASP A N 1
ATOM 703 C CA . ASP A 1 96 ? -8.633 -0.294 25.654 1.00 95.88 96 ASP A CA 1
ATOM 704 C C . ASP A 1 96 ? -8.446 0.673 24.471 1.00 95.88 96 ASP A C 1
ATOM 706 O O . ASP A 1 96 ? -8.974 1.786 24.477 1.00 95.88 96 ASP A O 1
ATOM 710 N N . VAL A 1 97 ? -7.713 0.252 23.438 1.00 96.94 97 VAL A N 1
ATOM 711 C CA . VAL A 1 97 ? -7.376 1.087 22.283 1.00 96.94 97 VAL A CA 1
ATOM 712 C C . VAL A 1 97 ? -8.177 0.705 21.045 1.00 96.94 97 VAL A C 1
ATOM 714 O O . VAL A 1 97 ? -8.689 1.587 20.346 1.00 96.94 97 VAL A O 1
ATOM 717 N N . ILE A 1 98 ? -8.272 -0.588 20.744 1.00 97.31 98 ILE A N 1
ATOM 718 C CA . ILE A 1 98 ? -8.911 -1.097 19.530 1.00 97.31 98 ILE A CA 1
ATOM 719 C C . ILE A 1 98 ? -9.621 -2.418 19.823 1.00 97.31 98 ILE A C 1
ATOM 721 O O . ILE A 1 98 ? -9.055 -3.302 20.456 1.00 97.31 98 ILE A O 1
ATOM 725 N N . VAL A 1 99 ? -10.869 -2.547 19.369 1.00 96.94 99 VAL A N 1
ATOM 726 C CA . VAL A 1 99 ? -11.718 -3.707 19.687 1.00 96.94 99 VAL A CA 1
ATOM 727 C C . VAL A 1 99 ? -12.451 -4.205 18.450 1.00 96.94 99 VAL A C 1
ATOM 729 O O . VAL A 1 99 ? -12.904 -3.413 17.615 1.00 96.94 99 VAL A O 1
ATOM 732 N N . TRP A 1 100 ? -12.595 -5.528 18.347 1.00 96.88 100 TRP A N 1
ATOM 733 C CA . TRP A 1 100 ? -13.530 -6.161 17.422 1.00 96.88 100 TRP A CA 1
ATOM 734 C C . TRP A 1 100 ? -14.964 -5.880 17.866 1.00 96.88 100 TRP A C 1
ATOM 736 O O . TRP A 1 100 ? -15.403 -6.363 18.902 1.00 96.88 100 TRP A O 1
ATOM 746 N N . ASN A 1 101 ? -15.711 -5.123 17.065 1.00 94.56 101 ASN A N 1
ATOM 747 C CA . ASN A 1 101 ? -17.141 -4.926 17.298 1.00 94.56 101 ASN A CA 1
ATOM 748 C C . ASN A 1 101 ? -17.944 -6.122 16.759 1.00 94.56 101 ASN A C 1
ATOM 750 O O . ASN A 1 101 ? -18.909 -6.573 17.363 1.00 94.56 101 ASN A O 1
ATOM 754 N N . ASN A 1 102 ? -17.526 -6.656 15.608 1.00 93.94 102 ASN A N 1
ATOM 755 C CA . ASN A 1 102 ? -18.051 -7.897 15.054 1.00 93.94 102 ASN A CA 1
ATOM 756 C C . ASN A 1 102 ? -16.932 -8.610 14.286 1.00 93.94 102 ASN A C 1
ATOM 758 O O . ASN A 1 102 ? -16.526 -8.161 13.211 1.00 93.94 102 ASN A O 1
ATOM 762 N N . GLN A 1 103 ? -16.427 -9.704 14.854 1.00 91.56 103 GLN A N 1
ATOM 763 C CA . GLN A 1 103 ? -15.303 -10.450 14.291 1.00 91.56 103 GLN A CA 1
ATOM 764 C C . GLN A 1 103 ? -15.676 -11.174 12.987 1.00 91.56 103 GLN A C 1
ATOM 766 O O . GLN A 1 103 ? -14.870 -11.206 12.060 1.00 91.56 103 GLN A O 1
ATOM 771 N N . GLU A 1 104 ? -16.905 -11.680 12.861 1.00 92.00 104 GLU A N 1
ATOM 772 C CA . GLU A 1 104 ? -17.382 -12.364 11.648 1.00 92.00 104 GLU A CA 1
ATOM 773 C C . GLU A 1 104 ? -17.373 -11.420 10.440 1.00 92.00 104 GLU A C 1
ATOM 775 O O . GLU A 1 104 ? -16.859 -11.746 9.365 1.00 92.00 104 GLU A O 1
ATOM 780 N N . ASN A 1 105 ? -17.859 -10.198 10.661 1.00 93.44 105 ASN A N 1
ATOM 781 C CA . ASN A 1 105 ? -17.902 -9.128 9.672 1.00 93.44 105 ASN A CA 1
ATOM 782 C C . ASN A 1 105 ? -16.605 -8.313 9.600 1.00 93.44 105 ASN A C 1
ATOM 784 O O . ASN A 1 105 ? -16.595 -7.272 8.944 1.00 93.44 105 ASN A O 1
ATOM 788 N N . LEU A 1 106 ? -15.541 -8.720 10.303 1.00 94.69 106 LEU A N 1
ATOM 789 C CA . LEU A 1 106 ? -14.262 -8.001 10.381 1.00 94.69 106 LEU A CA 1
ATOM 790 C C . LEU A 1 106 ? -14.430 -6.500 10.640 1.00 94.69 106 LEU A C 1
ATOM 792 O O . LEU A 1 106 ? -13.784 -5.647 10.023 1.00 94.69 106 LEU A O 1
ATOM 796 N N . THR A 1 107 ? -15.352 -6.180 11.539 1.00 96.69 107 THR A N 1
ATOM 797 C CA . THR A 1 107 ? -15.685 -4.817 11.921 1.00 96.69 107 THR A CA 1
ATOM 798 C C . THR A 1 107 ? -15.028 -4.506 13.250 1.00 96.69 107 THR A C 1
ATOM 800 O O . THR A 1 107 ? -15.253 -5.193 14.246 1.00 96.69 107 THR A O 1
ATOM 803 N N . PHE A 1 108 ? -14.228 -3.450 13.273 1.00 96.94 108 PHE A N 1
ATOM 804 C CA . PHE A 1 108 ? -13.486 -3.021 14.447 1.00 96.94 108 PHE A CA 1
ATOM 805 C C . PHE A 1 108 ? -13.669 -1.525 14.685 1.00 96.94 108 PHE A C 1
ATOM 807 O O . PHE A 1 108 ? -14.083 -0.765 13.801 1.00 96.94 108 PHE A O 1
ATOM 814 N N . GLN A 1 109 ? -13.379 -1.096 15.906 1.00 97.12 109 GLN A N 1
ATOM 815 C CA . GLN A 1 109 ? -13.514 0.290 16.323 1.00 97.12 109 GLN A CA 1
ATOM 816 C C . GLN A 1 109 ? -12.275 0.744 17.088 1.00 97.12 109 GLN A C 1
ATOM 818 O O . GLN A 1 109 ? -11.747 0.020 17.929 1.00 97.12 109 GLN A O 1
ATOM 823 N N . PHE A 1 110 ? -11.837 1.971 16.805 1.00 97.44 110 PHE A N 1
ATOM 824 C CA . PHE A 1 110 ? -10.840 2.660 17.621 1.00 97.44 110 PHE A CA 1
ATOM 825 C C . PHE A 1 110 ? -11.526 3.350 18.802 1.00 97.44 110 PHE A C 1
ATOM 827 O O . PHE A 1 110 ? -12.340 4.255 18.591 1.00 97.44 110 PHE A O 1
ATOM 834 N N . LEU A 1 111 ? -11.173 2.943 20.020 1.00 96.56 111 LEU A N 1
ATOM 835 C CA . LEU A 1 111 ? -11.648 3.543 21.265 1.00 96.56 111 LEU A CA 1
ATOM 836 C C . LEU A 1 111 ? -10.763 4.735 21.642 1.00 96.56 111 LEU A C 1
ATOM 838 O O . LEU A 1 111 ? -11.232 5.875 21.665 1.00 96.56 111 LEU A O 1
ATOM 842 N N . ASP A 1 112 ? -9.461 4.495 21.825 1.00 96.94 112 ASP A N 1
ATOM 843 C CA . ASP A 1 112 ? -8.486 5.541 22.137 1.00 96.94 112 ASP A CA 1
ATOM 844 C C . ASP A 1 112 ? -7.617 5.900 20.924 1.00 96.94 112 ASP A C 1
ATOM 846 O O . ASP A 1 112 ? -6.615 5.266 20.586 1.00 96.94 112 ASP A O 1
ATOM 850 N N . LYS A 1 113 ? -7.996 6.998 20.272 1.00 96.12 113 LYS A N 1
ATOM 851 C CA . LYS A 1 113 ? -7.323 7.527 19.079 1.00 96.12 113 LYS A CA 1
ATOM 852 C C . LYS A 1 113 ? -5.886 7.972 19.365 1.00 96.12 113 LYS A C 1
ATOM 854 O O . LYS A 1 113 ? -5.031 7.866 18.486 1.00 96.12 113 LYS A O 1
ATOM 859 N N . LYS A 1 114 ? -5.624 8.521 20.558 1.00 96.25 114 LYS A N 1
ATOM 860 C CA . LYS A 1 114 ? -4.311 9.081 20.906 1.00 96.25 114 LYS A CA 1
ATOM 861 C C . LYS A 1 114 ? -3.332 7.957 21.209 1.00 96.25 114 LYS A C 1
ATOM 863 O O . LYS A 1 114 ? -2.287 7.900 20.563 1.00 96.25 114 LYS A O 1
ATOM 868 N N . LYS A 1 115 ? -3.725 7.016 22.073 1.00 96.62 115 LYS A N 1
ATOM 869 C CA . LYS A 1 115 ? -2.911 5.831 22.379 1.00 96.62 115 LYS A CA 1
ATOM 870 C C . LYS A 1 115 ? -2.620 4.995 21.139 1.00 96.62 115 LYS A C 1
ATOM 872 O O . LYS A 1 115 ? -1.483 4.585 20.934 1.00 96.62 115 LYS A O 1
ATOM 877 N N . PHE A 1 116 ? -3.611 4.795 20.262 1.00 96.69 116 PHE A N 1
ATOM 878 C CA . PHE A 1 116 ? -3.384 4.072 19.007 1.00 96.69 116 PHE A CA 1
ATOM 879 C C . PHE A 1 116 ? -2.279 4.718 18.165 1.00 96.69 116 PHE A C 1
ATOM 881 O O . PHE A 1 116 ? -1.409 4.029 17.632 1.00 96.69 116 PHE A O 1
ATOM 888 N N . ALA A 1 117 ? -2.305 6.049 18.042 1.00 96.62 117 ALA A N 1
ATOM 889 C CA . ALA A 1 117 ? -1.288 6.771 17.293 1.00 96.62 117 ALA A CA 1
ATOM 890 C C . ALA A 1 117 ? 0.092 6.656 17.949 1.00 96.62 117 ALA A C 1
ATOM 892 O O . ALA A 1 117 ? 1.069 6.464 17.234 1.00 96.62 117 ALA A O 1
ATOM 893 N N . GLU A 1 118 ? 0.184 6.732 19.277 1.00 96.75 118 GLU A N 1
ATOM 894 C CA . GLU A 1 118 ? 1.442 6.545 20.012 1.00 96.75 118 GLU A CA 1
ATOM 895 C C . GLU A 1 118 ? 2.042 5.155 19.779 1.00 96.75 118 GLU A C 1
ATOM 897 O O . GLU A 1 118 ? 3.189 5.062 19.343 1.00 96.75 118 GLU A O 1
ATOM 902 N N . MET A 1 119 ? 1.247 4.091 19.918 1.00 95.88 119 MET A N 1
ATOM 903 C CA . MET A 1 119 ? 1.710 2.725 19.640 1.00 95.88 119 MET A CA 1
ATOM 904 C C . MET A 1 119 ? 2.137 2.547 18.177 1.00 95.88 119 MET A C 1
ATOM 906 O O . MET A 1 119 ? 3.125 1.878 17.875 1.00 95.88 11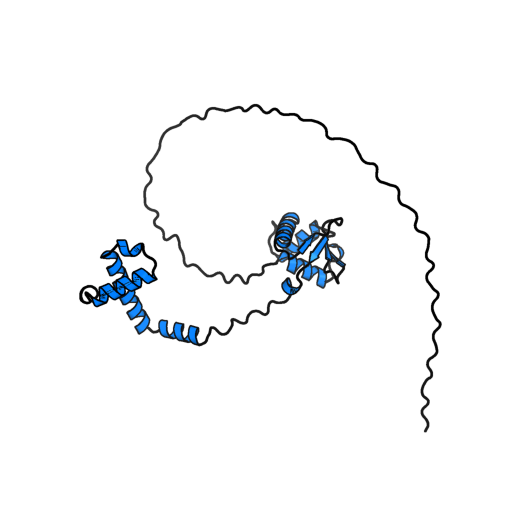9 MET A O 1
ATOM 910 N N . TYR A 1 120 ? 1.428 3.179 17.237 1.00 95.69 120 TYR A N 1
ATOM 911 C CA . TYR A 1 120 ? 1.811 3.125 15.827 1.00 95.69 120 TYR A CA 1
ATOM 912 C C . TYR A 1 120 ? 3.113 3.890 15.533 1.00 95.69 120 TYR A C 1
ATOM 914 O O . TYR A 1 120 ? 3.910 3.457 14.690 1.00 95.69 120 TYR A O 1
ATOM 922 N N . LYS A 1 121 ? 3.356 5.019 16.218 1.00 95.12 121 LYS A N 1
ATOM 923 C CA . LYS A 1 121 ? 4.621 5.768 16.127 1.00 95.12 121 LYS A CA 1
ATOM 924 C C . LYS A 1 121 ? 5.785 4.914 16.605 1.00 95.12 121 LYS A C 1
ATOM 926 O O . LYS A 1 121 ? 6.791 4.859 15.902 1.00 95.12 121 LYS A O 1
ATOM 931 N N . GLU A 1 122 ? 5.626 4.250 17.748 1.00 94.69 122 GLU A N 1
ATOM 932 C CA . GLU A 1 122 ? 6.630 3.353 18.324 1.00 94.69 122 GLU A CA 1
ATOM 933 C C . GLU A 1 122 ? 6.942 2.196 17.370 1.00 94.69 122 GLU A C 1
ATOM 935 O O . GLU A 1 122 ? 8.098 1.975 17.020 1.00 94.69 122 GLU A O 1
ATOM 940 N N . HIS A 1 123 ? 5.907 1.553 16.822 1.00 92.44 123 HIS A N 1
ATOM 941 C CA . HIS A 1 123 ? 6.068 0.471 15.851 1.00 92.44 123 HIS A CA 1
ATOM 942 C C . HIS A 1 123 ? 6.783 0.905 14.557 1.00 92.44 123 HIS A C 1
ATOM 944 O O . HIS A 1 123 ? 7.514 0.126 13.949 1.00 92.44 123 HIS A O 1
ATOM 950 N N . THR A 1 124 ? 6.550 2.135 14.086 1.00 91.19 124 THR A N 1
ATOM 951 C CA . THR A 1 124 ? 7.087 2.612 12.796 1.00 91.19 124 THR A CA 1
ATOM 952 C C . THR A 1 124 ? 8.403 3.387 12.943 1.00 91.19 124 THR A C 1
ATOM 954 O O . THR A 1 124 ? 9.066 3.649 11.941 1.00 91.19 124 THR A O 1
ATOM 957 N N . GLY A 1 125 ? 8.764 3.807 14.159 1.00 92.12 125 GLY A N 1
ATOM 958 C CA . GLY A 1 125 ? 9.874 4.729 14.422 1.00 92.12 125 GLY A CA 1
ATOM 959 C C . GLY A 1 125 ? 9.647 6.157 13.902 1.00 92.12 125 GLY A C 1
ATOM 960 O O . GLY A 1 125 ? 10.590 6.938 13.818 1.00 92.12 125 GLY A O 1
ATOM 961 N N . ASN A 1 126 ? 8.415 6.519 13.518 1.00 89.88 126 ASN A N 1
ATOM 962 C CA . ASN A 1 126 ? 8.094 7.831 12.946 1.00 89.88 126 ASN A CA 1
ATOM 963 C C . ASN A 1 126 ? 7.256 8.670 13.917 1.00 89.88 126 ASN A C 1
ATOM 965 O O . ASN A 1 126 ? 6.027 8.556 13.953 1.00 89.88 126 ASN A O 1
ATOM 969 N N . THR A 1 127 ? 7.926 9.563 14.647 1.00 90.50 127 THR A N 1
ATOM 970 C CA . THR A 1 127 ? 7.352 10.422 15.698 1.00 90.50 127 THR A CA 1
ATOM 971 C C . THR A 1 127 ? 6.322 11.437 15.188 1.00 90.50 127 THR A C 1
ATOM 973 O O . THR A 1 127 ? 5.442 11.852 15.951 1.00 90.50 127 THR A O 1
ATOM 976 N N . GLY A 1 128 ? 6.366 11.786 13.897 1.00 90.75 128 GLY A N 1
ATOM 977 C CA . GLY A 1 128 ? 5.444 12.731 13.257 1.00 90.75 128 GLY A CA 1
ATOM 978 C C . GLY A 1 128 ? 4.066 12.151 12.921 1.00 90.75 128 GLY A C 1
ATOM 979 O O . GLY A 1 128 ? 3.198 12.865 12.422 1.00 90.75 128 GLY A O 1
ATOM 980 N N . THR A 1 129 ? 3.832 10.861 13.171 1.00 93.50 129 THR A N 1
ATOM 981 C CA . THR A 1 129 ? 2.598 10.191 12.739 1.00 93.50 129 THR A CA 1
ATOM 982 C C . THR A 1 129 ? 1.428 10.472 13.683 1.00 93.50 129 THR A C 1
ATOM 984 O O . THR A 1 129 ? 1.376 9.943 14.785 1.00 93.50 129 THR A O 1
ATOM 987 N N . THR A 1 130 ? 0.456 11.285 13.276 1.00 96.94 130 THR A N 1
ATOM 988 C CA . THR A 1 130 ? -0.754 11.553 14.071 1.00 96.94 130 THR A CA 1
ATOM 989 C C . THR A 1 130 ? -1.876 10.564 13.752 1.00 96.94 130 THR A C 1
ATOM 991 O O . THR A 1 130 ? -1.878 9.909 12.711 1.00 96.94 130 THR A O 1
ATOM 994 N N . PHE A 1 131 ? -2.890 10.476 14.618 1.00 96.12 131 PHE A N 1
ATOM 995 C CA . PHE A 1 131 ? -4.074 9.665 14.313 1.00 96.12 131 PHE A CA 1
ATOM 996 C C . PHE A 1 131 ? -4.758 10.113 13.012 1.00 96.12 131 PHE A C 1
ATOM 998 O O . PHE A 1 131 ? -5.200 9.281 12.226 1.00 96.12 131 PHE A O 1
ATOM 1005 N N . ASP A 1 132 ? -4.803 11.422 12.743 1.00 96.38 132 ASP A N 1
ATOM 1006 C CA . ASP A 1 132 ? -5.404 11.939 11.511 1.00 96.38 132 ASP A CA 1
ATOM 1007 C C . ASP A 1 132 ? -4.609 11.537 10.258 1.00 96.38 132 ASP A C 1
ATOM 1009 O O . ASP A 1 132 ? -5.210 11.155 9.252 1.00 96.38 132 ASP A O 1
ATOM 1013 N N . SER A 1 133 ? -3.269 11.506 10.323 1.00 95.06 133 SER A N 1
ATOM 1014 C CA . SER A 1 133 ? -2.461 11.022 9.198 1.00 95.06 133 SER A CA 1
ATOM 1015 C C . SER A 1 133 ? -2.685 9.530 8.937 1.00 95.06 133 SER A C 1
ATOM 1017 O O . SER A 1 133 ? -2.785 9.122 7.778 1.00 95.06 133 SER A O 1
ATOM 1019 N N . ILE A 1 134 ? -2.885 8.726 9.987 1.00 95.31 134 ILE A N 1
ATOM 1020 C CA . ILE A 1 134 ? -3.290 7.322 9.850 1.00 95.31 134 ILE A CA 1
ATOM 1021 C C . ILE A 1 134 ? -4.684 7.229 9.215 1.00 95.31 134 ILE A C 1
ATOM 1023 O O . ILE A 1 134 ? -4.876 6.503 8.240 1.00 95.31 134 ILE A O 1
ATOM 1027 N N . MET A 1 135 ? -5.658 8.003 9.699 1.00 95.50 135 MET A N 1
ATOM 1028 C CA . MET A 1 135 ? -7.015 8.014 9.143 1.00 95.50 135 MET A CA 1
ATOM 1029 C C . MET A 1 135 ? -7.053 8.479 7.686 1.00 95.50 135 MET A C 1
ATOM 1031 O O . MET A 1 135 ? -7.885 8.004 6.913 1.00 95.50 135 MET A O 1
ATOM 1035 N N . ARG A 1 136 ? -6.145 9.366 7.269 1.00 95.25 136 ARG A N 1
ATOM 1036 C CA . ARG A 1 136 ? -5.975 9.735 5.859 1.00 95.25 136 ARG A CA 1
ATOM 1037 C C . ARG A 1 136 ? -5.620 8.517 5.005 1.00 95.25 136 ARG A C 1
ATOM 1039 O O . ARG A 1 136 ? -6.168 8.371 3.915 1.00 95.25 136 ARG A O 1
ATOM 1046 N N . ILE A 1 137 ? -4.787 7.608 5.511 1.00 93.69 137 ILE A N 1
ATOM 1047 C CA . ILE A 1 137 ? -4.453 6.351 4.826 1.00 93.69 137 ILE A CA 1
ATOM 1048 C C . ILE A 1 137 ? -5.676 5.420 4.763 1.00 93.69 137 ILE A C 1
ATOM 1050 O O . ILE A 1 137 ? -5.961 4.863 3.706 1.00 93.69 137 ILE A O 1
ATOM 1054 N N . PHE A 1 138 ? -6.464 5.312 5.836 1.00 94.69 138 PHE A N 1
ATOM 1055 C CA . PHE A 1 138 ? -7.713 4.534 5.821 1.00 94.69 138 PHE A CA 1
ATOM 1056 C C . PHE A 1 138 ? -8.731 5.054 4.796 1.00 94.69 138 PHE A C 1
ATOM 1058 O O . PHE A 1 138 ? -9.398 4.265 4.127 1.00 94.69 138 PHE A O 1
ATOM 1065 N N . ARG A 1 139 ? -8.811 6.375 4.588 1.00 95.06 139 ARG A N 1
ATOM 1066 C CA . ARG A 1 139 ? -9.636 6.953 3.511 1.00 95.06 139 ARG A CA 1
ATOM 1067 C C . ARG A 1 139 ? -9.154 6.511 2.123 1.00 95.06 139 ARG A C 1
ATOM 1069 O O . ARG A 1 139 ? -9.985 6.239 1.262 1.00 95.06 139 ARG A O 1
ATOM 1076 N N . LEU A 1 140 ? -7.841 6.378 1.914 1.00 93.31 140 LEU A N 1
ATOM 1077 C CA . LEU A 1 140 ? -7.292 5.824 0.669 1.00 93.31 140 LEU A CA 1
ATOM 1078 C C . LEU A 1 140 ? -7.627 4.337 0.511 1.00 93.31 140 LEU A C 1
ATOM 1080 O O . LEU A 1 140 ? -7.937 3.898 -0.592 1.00 93.31 140 LEU A O 1
ATOM 1084 N N . TYR A 1 141 ? -7.604 3.559 1.596 1.00 93.38 141 TYR A N 1
ATOM 1085 C CA . TYR A 1 141 ? -8.040 2.159 1.567 1.00 93.38 141 TYR A CA 1
ATOM 1086 C C . TYR A 1 141 ? -9.521 2.025 1.220 1.00 93.38 141 TYR A C 1
ATOM 1088 O O . TYR A 1 141 ? -9.883 1.122 0.470 1.00 93.38 141 TYR A O 1
ATOM 1096 N N . ARG A 1 142 ? -10.356 2.966 1.675 1.00 93.88 142 ARG A N 1
ATOM 1097 C CA . ARG A 1 142 ? -11.763 3.041 1.274 1.00 93.88 142 ARG A CA 1
ATOM 1098 C C . ARG A 1 142 ? -11.931 3.312 -0.214 1.00 93.88 142 ARG A C 1
ATOM 1100 O O . ARG A 1 142 ? -12.699 2.618 -0.864 1.00 93.88 142 ARG A O 1
ATOM 1107 N N . ALA A 1 143 ? -11.187 4.271 -0.762 1.00 91.38 143 ALA A N 1
ATOM 1108 C CA . ALA A 1 143 ? -11.219 4.556 -2.198 1.00 91.38 143 ALA A CA 1
ATOM 1109 C C . ALA A 1 143 ? -10.780 3.351 -3.053 1.00 91.38 143 ALA A C 1
ATOM 1111 O O . ALA A 1 143 ? -11.221 3.207 -4.186 1.00 91.38 143 ALA A O 1
ATOM 1112 N N . LYS A 1 144 ? -9.939 2.469 -2.498 1.00 88.81 144 LYS A N 1
ATOM 1113 C CA . LYS A 1 144 ? -9.494 1.220 -3.134 1.00 88.81 144 LYS A CA 1
ATOM 1114 C C . LYS A 1 144 ? -10.429 0.026 -2.902 1.00 88.81 144 LYS A C 1
ATOM 1116 O O . LYS A 1 144 ? -10.099 -1.065 -3.346 1.00 88.81 144 LYS A O 1
ATOM 1121 N N . GLY A 1 145 ? -11.537 0.201 -2.178 1.00 91.31 145 GLY A N 1
ATOM 1122 C CA . GLY A 1 145 ? -12.478 -0.882 -1.871 1.00 91.31 145 GLY A CA 1
ATOM 1123 C C . GLY A 1 145 ? -11.967 -1.917 -0.862 1.00 91.31 145 GLY A C 1
ATOM 1124 O O . GLY A 1 145 ? -12.515 -3.007 -0.788 1.00 91.31 145 GLY A O 1
ATOM 1125 N N . LEU A 1 146 ? -10.926 -1.605 -0.081 1.00 91.88 146 LEU A N 1
ATOM 1126 C CA . LEU A 1 146 ? -10.327 -2.555 0.874 1.00 91.88 146 LEU A CA 1
ATOM 1127 C C . LEU A 1 146 ? -10.993 -2.503 2.250 1.00 91.88 146 LEU A C 1
ATOM 1129 O O . LEU A 1 146 ? -11.109 -3.509 2.950 1.00 91.88 146 LEU A O 1
ATOM 1133 N N . VAL A 1 147 ? -11.399 -1.300 2.650 1.00 95.62 147 VAL A N 1
ATOM 1134 C CA . VAL A 1 147 ? -12.075 -1.044 3.921 1.00 95.62 147 VAL A CA 1
ATOM 1135 C C . VAL A 1 147 ? -13.289 -0.166 3.689 1.00 95.62 147 VAL A C 1
ATOM 1137 O O . VAL A 1 147 ? -13.321 0.666 2.788 1.00 95.62 147 VAL A O 1
ATOM 1140 N N . GLU A 1 148 ? -14.270 -0.291 4.559 1.00 96.81 148 GLU A N 1
ATOM 1141 C CA . GLU A 1 148 ? -15.479 0.506 4.543 1.00 96.81 148 GLU A CA 1
ATOM 1142 C C . GLU A 1 148 ? -15.657 1.195 5.888 1.00 96.81 148 GLU A C 1
ATOM 1144 O O . GLU A 1 148 ? -15.383 0.622 6.941 1.00 96.81 148 GLU A O 1
ATOM 1149 N N . LYS A 1 149 ? -16.100 2.451 5.865 1.00 96.81 149 LYS A N 1
ATOM 1150 C CA . LYS A 1 149 ? -16.451 3.166 7.090 1.00 96.81 149 LYS A CA 1
ATOM 1151 C C . LYS A 1 149 ? -17.903 2.856 7.428 1.00 96.81 149 LYS A C 1
ATOM 1153 O O . LYS A 1 149 ? -18.773 3.139 6.608 1.00 96.81 149 LYS A O 1
ATOM 1158 N N . ILE A 1 150 ? -18.160 2.363 8.635 1.00 97.00 150 ILE A N 1
ATOM 1159 C CA . ILE A 1 150 ? -19.527 2.111 9.096 1.00 97.00 150 ILE A CA 1
ATOM 1160 C C . ILE A 1 150 ? -20.187 3.452 9.464 1.00 97.00 150 ILE A C 1
ATOM 1162 O O . ILE A 1 150 ? -19.653 4.183 10.307 1.00 97.00 150 ILE A O 1
ATOM 1166 N N . PRO A 1 151 ? -21.306 3.836 8.822 1.00 95.25 151 PRO A N 1
ATOM 1167 C CA . PRO A 1 151 ? -22.036 5.041 9.199 1.00 95.25 151 PRO A CA 1
ATOM 1168 C C . PRO A 1 151 ? -22.675 4.869 10.585 1.00 95.25 151 PRO A C 1
ATOM 1170 O O . PRO A 1 151 ? -23.010 3.765 10.998 1.00 95.25 151 PRO A O 1
ATOM 1173 N N . GLY A 1 152 ? -22.827 5.969 11.322 1.00 94.06 152 GLY A N 1
ATOM 1174 C CA . GLY A 1 152 ? -23.453 5.972 12.652 1.00 94.06 152 GLY A CA 1
ATOM 1175 C C . GLY A 1 152 ? -22.515 5.652 13.820 1.00 94.06 152 GLY A C 1
ATOM 1176 O O . GLY A 1 152 ? -22.768 6.117 14.926 1.00 94.06 152 GLY A O 1
ATOM 1177 N N . ILE A 1 153 ? -21.392 4.962 13.590 1.00 93.38 153 ILE A N 1
ATOM 1178 C CA . ILE A 1 153 ? -20.428 4.627 14.651 1.00 93.38 153 ILE A CA 1
ATOM 1179 C C . ILE A 1 153 ? -19.118 5.391 14.436 1.00 93.38 153 ILE A C 1
ATOM 1181 O O . ILE A 1 153 ? -18.493 5.340 13.373 1.00 93.38 153 ILE A O 1
ATOM 1185 N N . GLN A 1 154 ? -18.674 6.127 15.458 1.00 92.00 154 GLN A N 1
ATOM 1186 C CA . GLN A 1 154 ? -17.433 6.892 15.365 1.00 92.00 154 GLN A CA 1
ATOM 1187 C C . GLN A 1 154 ? -16.213 5.972 15.276 1.00 92.00 154 GLN A C 1
ATOM 1189 O O . GLN A 1 154 ? -16.022 5.090 16.108 1.00 92.00 154 GLN A O 1
ATOM 1194 N N . SER A 1 155 ? -15.338 6.251 14.305 1.00 93.56 155 SER A N 1
ATOM 1195 C CA . SER A 1 155 ? -14.056 5.550 14.104 1.00 93.56 155 SER A CA 1
ATOM 1196 C C . SER A 1 155 ? -14.193 4.033 13.944 1.00 93.56 155 SER A C 1
ATOM 1198 O O . SER A 1 155 ? -13.273 3.291 14.281 1.00 93.56 155 SER A O 1
ATOM 1200 N N . CYS A 1 156 ? -15.336 3.581 13.430 1.00 96.56 156 CYS A N 1
ATOM 1201 C CA . CYS A 1 156 ? -15.587 2.182 13.135 1.00 96.56 156 CYS A CA 1
ATOM 1202 C C . CYS A 1 156 ? -15.362 1.897 11.651 1.00 96.56 156 CYS A C 1
ATOM 1204 O O . CYS A 1 156 ? -15.815 2.641 10.771 1.00 96.56 156 CYS A O 1
ATOM 1206 N N . TRP A 1 157 ? -14.637 0.817 11.395 1.00 97.25 157 TRP A N 1
ATOM 1207 C CA . TRP A 1 157 ? -14.240 0.394 10.067 1.00 97.25 157 TRP A CA 1
ATOM 1208 C C . TRP A 1 157 ? -14.488 -1.099 9.910 1.00 97.25 157 TRP A C 1
ATOM 1210 O O . TRP A 1 157 ? -14.340 -1.876 10.851 1.00 97.25 157 TRP A O 1
ATOM 1220 N N . ARG A 1 158 ? -14.856 -1.485 8.696 1.00 96.56 158 ARG A N 1
ATOM 1221 C CA . ARG A 1 158 ? -15.053 -2.863 8.273 1.00 96.56 158 ARG A CA 1
ATOM 1222 C C . ARG A 1 158 ? -14.036 -3.207 7.206 1.00 96.56 158 ARG A C 1
ATOM 1224 O O . ARG A 1 158 ? -13.800 -2.416 6.296 1.00 96.56 158 ARG A O 1
ATOM 1231 N N . ILE A 1 159 ? -13.442 -4.383 7.311 1.00 95.25 159 ILE A N 1
ATOM 1232 C CA . ILE A 1 159 ? -12.511 -4.891 6.308 1.00 95.25 159 ILE A CA 1
ATOM 1233 C C . ILE A 1 159 ? -13.304 -5.722 5.311 1.00 95.25 159 ILE A C 1
ATOM 1235 O O . ILE A 1 159 ? -13.981 -6.667 5.705 1.00 95.25 159 ILE A O 1
ATOM 1239 N N . LEU A 1 160 ? -13.242 -5.345 4.034 1.00 93.44 160 LEU A N 1
ATOM 1240 C CA . LEU A 1 160 ? -14.002 -6.015 2.976 1.00 93.44 160 LEU A CA 1
ATOM 1241 C C . LEU A 1 160 ? -13.242 -7.204 2.395 1.00 93.44 160 LEU A C 1
ATOM 1243 O O . LEU A 1 160 ? -13.838 -8.222 2.060 1.00 93.44 160 LEU A O 1
ATOM 1247 N N . ASP A 1 161 ? -11.922 -7.080 2.301 1.00 86.06 161 ASP A N 1
ATOM 1248 C CA . ASP A 1 161 ? -11.078 -8.061 1.636 1.00 86.06 161 ASP A CA 1
ATOM 1249 C C . ASP A 1 161 ? -10.168 -8.770 2.646 1.00 86.06 161 ASP A C 1
ATOM 1251 O O . ASP A 1 161 ? -9.279 -8.161 3.234 1.00 86.06 161 ASP A O 1
ATOM 1255 N N . ARG A 1 162 ? -10.381 -10.074 2.859 1.00 82.88 162 ARG A N 1
ATOM 1256 C CA . ARG A 1 162 ? -9.541 -10.895 3.753 1.00 82.88 162 ARG A CA 1
ATOM 1257 C C . ARG A 1 162 ? -8.177 -11.212 3.144 1.00 82.88 162 ARG A C 1
ATOM 1259 O O . ARG A 1 162 ? -7.226 -11.469 3.883 1.00 82.88 162 ARG A O 1
ATOM 1266 N N . SER A 1 163 ? -8.063 -11.154 1.817 1.00 81.62 163 SER A N 1
ATOM 1267 C CA . SER A 1 163 ? -6.828 -11.466 1.094 1.00 81.62 163 SER A CA 1
ATOM 1268 C C . SER A 1 163 ? -5.714 -10.453 1.366 1.00 81.62 163 SER A C 1
ATOM 1270 O O . SER A 1 163 ? -4.540 -10.772 1.208 1.00 81.62 163 SER A O 1
ATOM 1272 N N . ILE A 1 164 ? -6.047 -9.263 1.882 1.00 79.94 164 ILE A N 1
ATOM 1273 C CA . ILE A 1 164 ? -5.056 -8.257 2.296 1.00 79.94 164 ILE A CA 1
ATOM 1274 C C . ILE A 1 164 ? -4.176 -8.723 3.461 1.00 79.94 164 ILE A C 1
ATOM 1276 O O . ILE A 1 164 ? -3.101 -8.163 3.677 1.00 79.94 164 ILE A O 1
ATOM 1280 N N . PHE A 1 165 ? -4.666 -9.694 4.235 1.00 76.88 165 PHE A N 1
ATOM 1281 C CA . PHE A 1 165 ? -3.975 -10.275 5.382 1.00 76.88 165 PHE A CA 1
ATOM 1282 C C . PHE A 1 165 ? -3.507 -11.691 5.151 1.00 76.88 165 PHE A C 1
ATOM 1284 O O . PHE A 1 165 ? -2.756 -12.201 5.985 1.00 76.88 165 PHE A O 1
ATOM 1291 N N . ALA A 1 166 ? -3.953 -12.323 4.065 1.00 74.50 166 ALA A N 1
ATOM 1292 C CA . ALA A 1 166 ? -3.283 -13.517 3.616 1.00 74.50 166 ALA A CA 1
ATOM 1293 C C . ALA A 1 166 ? -1.803 -13.134 3.492 1.00 74.50 166 ALA A C 1
ATOM 1295 O O . ALA A 1 166 ? -1.499 -12.083 2.906 1.00 74.50 166 ALA A O 1
ATOM 1296 N N . PRO A 1 167 ? -0.877 -13.923 4.065 1.00 64.31 167 PRO A N 1
ATOM 1297 C CA . PRO A 1 167 ? 0.468 -13.915 3.540 1.00 64.31 167 PRO A CA 1
ATOM 1298 C C . PRO A 1 167 ? 0.237 -14.115 2.051 1.00 64.31 167 PRO A C 1
ATOM 1300 O O . PRO A 1 167 ? -0.276 -15.160 1.648 1.00 64.31 167 PRO A O 1
ATOM 1303 N N . LYS A 1 168 ? 0.484 -13.083 1.233 1.00 56.69 168 LYS A N 1
ATOM 1304 C CA . LYS A 1 168 ? 0.779 -13.394 -0.152 1.00 56.69 168 LYS A CA 1
ATOM 1305 C C . LYS A 1 168 ? 1.914 -14.366 0.023 1.00 56.69 168 LYS A C 1
ATOM 1307 O O . LYS A 1 168 ? 2.922 -13.963 0.611 1.00 56.69 168 LYS A O 1
ATOM 1312 N N . GLU A 1 169 ? 1.681 -15.629 -0.341 1.00 55.50 169 GLU A N 1
ATOM 1313 C CA . GLU A 1 169 ? 2.778 -16.502 -0.696 1.00 55.50 169 GLU A CA 1
ATOM 1314 C C . GLU A 1 169 ? 3.704 -15.564 -1.434 1.00 55.50 169 GLU A C 1
ATOM 1316 O O . GLU A 1 169 ? 3.302 -14.911 -2.409 1.00 55.50 169 GLU A O 1
ATOM 1321 N N . GLU A 1 170 ? 4.868 -15.319 -0.826 1.00 53.09 170 GLU A N 1
ATOM 1322 C CA . GLU A 1 170 ? 5.976 -14.831 -1.600 1.00 53.09 170 GLU A CA 1
ATOM 1323 C C . GLU A 1 170 ? 5.880 -15.725 -2.816 1.00 53.09 170 GLU A C 1
ATOM 1325 O O . GLU A 1 170 ? 5.902 -16.954 -2.685 1.00 53.09 170 GLU A O 1
ATOM 1330 N N . VAL A 1 171 ? 5.573 -15.120 -3.962 1.00 50.53 171 VAL A N 1
ATOM 1331 C CA . VAL A 1 171 ? 5.941 -15.723 -5.217 1.00 50.53 171 VAL A CA 1
ATOM 1332 C C . VAL A 1 171 ? 7.425 -15.914 -4.968 1.00 50.53 171 VAL A C 1
ATOM 1334 O O . VAL A 1 171 ? 8.180 -14.943 -5.033 1.00 50.53 171 VAL A O 1
ATOM 1337 N N . LYS A 1 172 ? 7.795 -17.098 -4.443 1.00 50.41 172 LYS A N 1
ATOM 1338 C CA . LYS A 1 172 ? 9.128 -17.659 -4.542 1.00 50.41 172 LYS A CA 1
ATOM 1339 C C . LYS A 1 172 ? 9.398 -17.347 -5.976 1.00 50.41 172 LYS A C 1
ATOM 1341 O O . LYS A 1 172 ? 8.605 -17.849 -6.776 1.00 50.41 172 LYS A O 1
ATOM 1346 N N . GLU A 1 173 ? 10.291 -16.374 -6.195 1.00 53.78 173 GLU A N 1
ATOM 1347 C CA . GLU A 1 173 ? 10.652 -15.847 -7.506 1.00 53.78 173 GLU A CA 1
ATOM 1348 C C . GLU A 1 173 ? 10.425 -17.014 -8.449 1.00 53.78 173 GLU A C 1
ATOM 1350 O O . GLU A 1 173 ? 11.088 -18.041 -8.266 1.00 53.78 173 GLU A O 1
ATOM 1355 N N . GLU A 1 174 ? 9.320 -16.953 -9.220 1.00 54.66 174 GLU A N 1
ATOM 1356 C CA . GLU A 1 174 ? 9.014 -18.006 -10.184 1.00 54.66 174 GLU A CA 1
ATOM 1357 C C . GLU A 1 174 ? 10.344 -18.209 -10.864 1.00 54.66 174 GLU A C 1
ATOM 1359 O O . GLU A 1 174 ? 10.925 -17.190 -11.262 1.00 54.66 174 GLU A O 1
ATOM 1364 N N . GLU A 1 175 ? 10.860 -19.446 -10.789 1.00 55.62 175 GLU A N 1
ATOM 1365 C CA . GLU A 1 175 ? 12.116 -19.859 -11.401 1.00 55.62 175 GLU A CA 1
ATOM 1366 C C . GLU A 1 175 ? 12.328 -18.945 -12.589 1.00 55.62 175 GLU A C 1
ATOM 1368 O O . GLU A 1 175 ? 11.487 -18.973 -13.490 1.00 55.62 175 GLU A O 1
ATOM 1373 N N . GLU A 1 176 ? 13.311 -18.031 -12.508 1.00 56.12 176 GLU A N 1
ATOM 1374 C CA . GLU A 1 176 ? 13.655 -17.206 -13.661 1.00 56.12 176 GLU A CA 1
ATOM 1375 C C . GLU A 1 176 ? 13.734 -18.204 -14.795 1.00 56.12 176 GLU A C 1
ATOM 1377 O O . GLU A 1 176 ? 14.546 -19.130 -14.690 1.00 56.12 176 GLU A O 1
ATOM 1382 N N . ASP A 1 177 ? 12.780 -18.101 -15.732 1.00 59.00 177 ASP A N 1
ATOM 1383 C CA . ASP A 1 177 ? 12.499 -19.143 -16.714 1.00 59.00 177 ASP A CA 1
ATOM 1384 C C . ASP A 1 177 ? 13.861 -19.646 -17.185 1.00 59.00 177 ASP A C 1
ATOM 1386 O O . ASP A 1 177 ? 14.690 -18.793 -17.529 1.00 59.00 177 ASP A O 1
ATOM 1390 N N . PRO A 1 178 ? 14.208 -20.940 -17.052 1.00 68.56 178 PRO A N 1
ATOM 1391 C CA . PRO A 1 178 ? 15.580 -21.389 -17.280 1.00 68.56 178 PRO A CA 1
ATOM 1392 C C . PRO A 1 178 ? 16.127 -20.881 -18.622 1.00 68.56 178 PRO A C 1
ATOM 1394 O O . PRO A 1 178 ? 17.317 -20.601 -18.725 1.00 68.56 178 PRO A O 1
ATOM 1397 N N . GLU A 1 179 ? 15.240 -20.639 -19.590 1.00 74.25 179 GLU A N 1
ATOM 1398 C CA . GLU A 1 179 ? 15.504 -19.961 -20.857 1.00 74.25 179 GLU A CA 1
ATOM 1399 C C . GLU A 1 179 ? 15.958 -18.488 -20.722 1.00 74.25 179 GLU A C 1
ATOM 1401 O O . GLU A 1 179 ? 16.916 -18.079 -21.374 1.00 74.25 179 GLU A O 1
ATOM 1406 N N . ILE A 1 180 ? 15.343 -17.674 -19.855 1.00 73.44 180 ILE A N 1
ATOM 1407 C CA . ILE A 1 180 ? 15.780 -16.298 -19.556 1.00 73.44 180 ILE A CA 1
ATOM 1408 C C . ILE A 1 180 ? 17.150 -16.310 -18.876 1.00 73.44 180 ILE A C 1
ATOM 1410 O O . ILE A 1 180 ? 18.014 -15.515 -19.247 1.00 73.44 180 ILE A O 1
ATOM 1414 N N . ASN A 1 181 ? 17.378 -17.203 -17.911 1.00 79.00 181 ASN A N 1
ATOM 1415 C CA . ASN A 1 181 ? 18.669 -17.281 -17.226 1.00 79.00 181 ASN A CA 1
ATOM 1416 C C . ASN A 1 181 ? 19.782 -17.776 -18.171 1.00 79.00 181 ASN A C 1
ATOM 1418 O O . ASN A 1 181 ? 20.880 -17.219 -18.187 1.00 79.00 181 ASN A O 1
ATOM 1422 N N . GLU A 1 182 ? 19.485 -18.756 -19.029 1.00 82.06 182 GLU A N 1
ATOM 1423 C CA . GLU A 1 182 ? 20.399 -19.230 -20.072 1.00 82.06 182 GLU A CA 1
ATOM 1424 C C . GLU A 1 182 ? 20.686 -18.134 -21.112 1.00 82.06 182 GLU A C 1
ATOM 1426 O O . GLU A 1 182 ? 21.842 -17.907 -21.471 1.00 82.06 182 GLU A O 1
ATOM 1431 N N . MET A 1 183 ? 19.670 -17.372 -21.528 1.00 76.94 183 MET A N 1
ATOM 1432 C CA . MET A 1 183 ? 19.834 -16.231 -22.431 1.00 76.94 183 MET A CA 1
ATOM 1433 C C . MET A 1 183 ? 20.683 -15.119 -21.801 1.00 76.94 183 MET A C 1
ATOM 1435 O O . MET A 1 183 ? 21.564 -14.568 -22.460 1.00 76.94 183 MET A O 1
ATOM 1439 N N . VAL A 1 184 ? 20.480 -14.805 -20.520 1.00 80.31 184 VAL A N 1
ATOM 1440 C CA . VAL A 1 184 ? 21.309 -13.835 -19.786 1.00 80.31 184 VAL A CA 1
ATOM 1441 C C . VAL A 1 184 ? 22.751 -14.333 -19.672 1.00 80.31 184 VAL A C 1
ATOM 1443 O O . VAL A 1 184 ? 23.687 -13.563 -19.893 1.00 80.31 184 VAL A O 1
ATOM 1446 N N . GLN A 1 185 ? 22.953 -15.621 -19.392 1.00 83.56 185 GLN A N 1
ATOM 1447 C CA . GLN A 1 185 ? 24.280 -16.226 -19.311 1.00 83.56 185 GLN A CA 1
ATOM 1448 C C . GLN A 1 185 ? 24.993 -16.253 -20.673 1.00 83.56 185 GLN A C 1
ATOM 1450 O O . GLN A 1 185 ? 26.204 -16.030 -20.738 1.00 83.56 185 GLN A O 1
ATOM 1455 N N . PHE A 1 186 ? 24.256 -16.468 -21.763 1.00 82.50 186 PHE A N 1
ATOM 1456 C CA . PHE A 1 186 ? 24.760 -16.375 -23.132 1.00 82.50 186 PHE A CA 1
ATOM 1457 C C . PHE A 1 186 ? 25.162 -14.938 -23.497 1.00 82.50 186 PHE A C 1
ATOM 1459 O O . PHE A 1 186 ? 26.263 -14.714 -24.001 1.00 82.50 186 PHE A O 1
ATOM 1466 N N . LEU A 1 187 ? 24.323 -13.948 -23.176 1.00 78.38 187 LEU A N 1
ATOM 1467 C CA . LEU A 1 187 ? 24.623 -12.528 -23.401 1.00 78.38 187 LEU A CA 1
ATOM 1468 C C . LEU A 1 187 ? 25.802 -12.025 -22.554 1.00 78.38 187 LEU A C 1
ATOM 1470 O O . LEU A 1 187 ? 26.484 -11.083 -22.951 1.00 78.38 187 LEU A O 1
ATOM 1474 N N . ALA A 1 188 ? 26.079 -12.664 -21.415 1.00 82.38 188 ALA A N 1
ATOM 1475 C CA . ALA A 1 188 ? 27.223 -12.353 -20.561 1.00 82.38 188 ALA A CA 1
ATOM 1476 C C . ALA A 1 188 ? 28.561 -12.933 -21.066 1.00 82.38 188 ALA A C 1
ATOM 1478 O O . ALA A 1 188 ? 29.605 -12.681 -20.458 1.00 82.38 188 ALA A O 1
ATOM 1479 N N . GLN A 1 189 ? 28.570 -13.713 -22.155 1.00 85.75 189 GLN A N 1
ATOM 1480 C CA . GLN A 1 189 ? 29.813 -14.242 -22.715 1.00 85.75 189 GLN A CA 1
ATOM 1481 C C . GLN A 1 189 ? 30.685 -13.103 -23.282 1.00 85.75 189 GLN A C 1
ATOM 1483 O O . GLN A 1 189 ? 30.171 -12.263 -24.021 1.00 85.75 189 GLN A O 1
ATOM 1488 N N . PRO A 1 190 ? 32.011 -13.085 -23.029 1.00 83.81 190 PRO A N 1
ATOM 1489 C CA . PRO A 1 190 ? 32.895 -11.993 -23.461 1.00 83.81 190 PRO A CA 1
ATOM 1490 C C . PRO A 1 190 ? 32.820 -11.690 -24.965 1.00 83.81 190 PRO A C 1
ATOM 1492 O O . PRO A 1 190 ? 32.769 -10.532 -25.361 1.00 83.81 190 PRO A O 1
ATOM 1495 N N . ASN A 1 191 ? 32.721 -12.734 -25.794 1.00 88.12 191 ASN A N 1
ATOM 1496 C CA . ASN A 1 191 ? 32.599 -12.609 -27.249 1.00 88.12 191 ASN A CA 1
ATOM 1497 C C . ASN A 1 191 ? 31.281 -11.928 -27.672 1.00 88.12 191 ASN A C 1
ATOM 1499 O O . ASN A 1 191 ? 31.268 -11.108 -28.584 1.00 88.12 191 ASN A O 1
ATOM 1503 N N . MET A 1 192 ? 30.169 -12.218 -26.986 1.00 85.19 192 MET A N 1
ATOM 1504 C CA . MET A 1 192 ? 28.876 -11.581 -27.271 1.00 85.19 192 MET A CA 1
ATOM 1505 C C . MET A 1 192 ? 28.873 -10.109 -26.861 1.00 85.19 192 MET A C 1
ATOM 1507 O O . MET A 1 192 ? 28.319 -9.273 -27.574 1.00 85.19 192 MET A O 1
ATOM 1511 N N . ILE A 1 193 ? 29.535 -9.783 -25.749 1.00 85.06 193 ILE A N 1
ATOM 1512 C CA . ILE A 1 193 ? 29.684 -8.403 -25.282 1.00 85.06 193 ILE A CA 1
ATOM 1513 C C . ILE A 1 193 ? 30.505 -7.582 -26.285 1.00 85.06 193 ILE A C 1
ATOM 1515 O O . ILE A 1 193 ? 30.107 -6.468 -26.620 1.00 85.06 193 ILE A O 1
ATOM 1519 N N . GLU A 1 194 ? 31.610 -8.128 -26.801 1.00 87.31 194 GLU A N 1
ATOM 1520 C CA . GLU A 1 194 ? 32.422 -7.472 -27.836 1.00 87.31 194 GLU A CA 1
ATOM 1521 C C . GLU A 1 194 ? 31.622 -7.252 -29.129 1.00 87.31 194 GLU A C 1
ATOM 1523 O O . GLU A 1 194 ? 31.594 -6.137 -29.653 1.00 87.31 194 GLU A O 1
ATOM 1528 N N . GLN A 1 195 ? 30.879 -8.265 -29.588 1.00 87.31 195 GLN A N 1
ATOM 1529 C CA . GLN A 1 195 ? 30.019 -8.145 -30.770 1.00 87.31 195 GLN A CA 1
ATOM 1530 C C . GLN A 1 195 ? 28.904 -7.110 -30.587 1.00 87.31 195 GLN A C 1
ATOM 1532 O O . GLN A 1 195 ? 28.641 -6.328 -31.500 1.00 87.31 195 GLN A O 1
ATOM 1537 N N . MET A 1 196 ? 28.261 -7.065 -29.414 1.00 86.12 196 MET A N 1
ATOM 1538 C CA . MET A 1 196 ? 27.274 -6.030 -29.097 1.00 86.12 196 MET A CA 1
ATOM 1539 C C . MET A 1 196 ? 27.907 -4.642 -29.066 1.00 86.12 196 MET A C 1
ATOM 1541 O O . MET A 1 196 ? 27.322 -3.705 -29.602 1.00 86.12 196 MET A O 1
ATOM 1545 N N . ALA A 1 197 ? 29.093 -4.498 -28.473 1.00 88.75 197 ALA A N 1
ATOM 1546 C CA . ALA A 1 197 ? 29.787 -3.218 -28.412 1.00 88.75 197 ALA A CA 1
ATOM 1547 C C . ALA A 1 197 ? 30.135 -2.699 -29.815 1.00 88.75 197 ALA A C 1
ATOM 1549 O O . ALA A 1 197 ? 29.939 -1.518 -30.101 1.00 88.75 197 ALA A O 1
ATOM 1550 N N . ASP A 1 198 ? 30.598 -3.569 -30.711 1.00 91.81 198 ASP A N 1
ATOM 1551 C CA . ASP A 1 198 ? 30.891 -3.186 -32.092 1.00 91.81 198 ASP A CA 1
ATOM 1552 C C . ASP A 1 198 ? 29.621 -2.908 -32.903 1.00 91.81 198 ASP A C 1
ATOM 1554 O O . ASP A 1 198 ? 29.593 -1.952 -33.681 1.00 91.81 198 ASP A O 1
ATOM 1558 N N . LEU A 1 199 ? 28.539 -3.659 -32.671 1.00 91.06 199 LEU A N 1
ATOM 1559 C CA . LEU A 1 199 ? 27.234 -3.375 -33.268 1.00 91.06 199 LEU A CA 1
ATOM 1560 C C . LEU A 1 199 ? 26.696 -2.010 -32.818 1.00 91.06 199 LEU A C 1
ATOM 1562 O O . LEU A 1 199 ? 26.197 -1.252 -33.646 1.00 91.06 199 LEU A O 1
ATOM 1566 N N . MET A 1 200 ? 26.841 -1.669 -31.535 1.00 90.50 200 MET A N 1
ATOM 1567 C CA . MET A 1 200 ? 26.446 -0.363 -31.002 1.00 90.50 200 MET A CA 1
ATOM 1568 C C . MET A 1 200 ? 27.246 0.771 -31.645 1.00 90.50 200 MET A C 1
ATOM 1570 O O . MET A 1 200 ? 26.647 1.735 -32.107 1.00 90.50 200 MET A O 1
ATOM 1574 N N . LYS A 1 201 ? 28.571 0.632 -31.791 1.00 93.00 201 LYS A N 1
ATOM 1575 C CA . LYS A 1 201 ? 29.394 1.634 -32.498 1.00 93.00 201 LYS A CA 1
ATOM 1576 C C . LYS A 1 201 ? 28.965 1.814 -33.956 1.00 93.00 201 LYS A C 1
ATOM 1578 O O . LYS A 1 201 ? 28.933 2.934 -34.461 1.00 93.00 201 LYS A O 1
ATOM 1583 N N . GLN A 1 202 ? 28.646 0.719 -34.651 1.00 92.81 202 GLN A N 1
ATOM 1584 C CA . GLN A 1 202 ? 28.139 0.782 -36.027 1.00 92.81 202 GLN A CA 1
ATOM 1585 C C . GLN A 1 202 ? 26.786 1.498 -36.093 1.00 92.81 202 GLN A C 1
ATOM 1587 O O . GLN A 1 202 ? 26.543 2.264 -37.027 1.00 92.81 202 GLN A O 1
ATOM 1592 N N . PHE A 1 203 ? 25.921 1.266 -35.106 1.00 92.94 203 PHE A N 1
ATOM 1593 C CA . PHE A 1 203 ? 24.614 1.902 -35.003 1.00 92.94 203 PHE A CA 1
ATOM 1594 C C . PHE A 1 203 ? 24.719 3.403 -34.686 1.00 92.94 203 PHE A C 1
ATOM 1596 O O . PHE A 1 203 ? 24.045 4.214 -35.318 1.00 92.94 203 PHE A O 1
ATOM 1603 N N . ASP A 1 204 ? 25.637 3.799 -33.804 1.00 91.50 204 ASP A N 1
ATOM 1604 C CA . ASP A 1 204 ? 25.930 5.212 -33.536 1.00 91.50 204 ASP A CA 1
ATOM 1605 C C . ASP A 1 204 ? 26.428 5.919 -34.805 1.00 91.50 204 ASP A C 1
ATOM 1607 O O . ASP A 1 204 ? 25.930 6.983 -35.176 1.00 91.50 204 ASP A O 1
ATOM 1611 N N . ARG A 1 205 ? 27.328 5.277 -35.561 1.00 90.19 205 ARG A N 1
ATOM 1612 C CA . ARG A 1 205 ? 27.801 5.793 -36.855 1.00 90.19 205 ARG A CA 1
ATOM 1613 C C . ARG A 1 205 ? 26.675 5.904 -37.887 1.00 90.19 205 ARG A C 1
ATOM 1615 O O . ARG A 1 205 ? 26.657 6.835 -38.690 1.00 90.19 205 ARG A O 1
ATOM 1622 N N . PHE A 1 206 ? 25.718 4.978 -37.878 1.00 93.94 206 PHE A N 1
ATOM 1623 C CA . PHE A 1 206 ? 24.516 5.077 -38.708 1.00 93.94 206 PHE A CA 1
ATOM 1624 C C . PHE A 1 206 ? 23.695 6.330 -38.369 1.00 93.94 206 PHE A C 1
ATOM 1626 O O . PHE A 1 206 ? 23.276 7.039 -39.286 1.00 93.94 206 PHE A O 1
ATOM 1633 N N . HIS A 1 207 ? 23.527 6.652 -37.085 1.00 92.88 207 HIS A N 1
ATOM 1634 C CA . HIS A 1 207 ? 22.853 7.881 -36.659 1.00 92.88 207 HIS A CA 1
ATOM 1635 C C . HIS A 1 207 ? 23.609 9.151 -37.052 1.00 92.88 207 HIS A C 1
ATOM 1637 O O . HIS A 1 207 ? 22.974 10.137 -37.423 1.00 92.88 207 HIS A O 1
ATOM 1643 N N . GLU A 1 208 ? 24.942 9.132 -37.044 1.00 92.44 208 GLU A N 1
ATOM 1644 C CA . GLU A 1 208 ? 25.741 10.258 -37.543 1.00 92.44 208 GLU A CA 1
ATOM 1645 C C . GLU A 1 208 ? 25.533 10.491 -39.045 1.00 92.44 208 GLU A C 1
ATOM 1647 O O . GLU A 1 208 ? 25.431 11.633 -39.495 1.00 92.44 208 GLU A O 1
ATOM 1652 N N . MET A 1 209 ? 25.432 9.416 -39.830 1.00 90.56 209 MET A N 1
ATOM 1653 C CA . MET A 1 209 ? 25.223 9.516 -41.277 1.00 90.56 209 MET A CA 1
ATOM 1654 C C . MET A 1 209 ? 23.792 9.883 -41.658 1.00 90.56 209 MET A C 1
ATOM 1656 O O . MET A 1 209 ? 23.578 10.577 -42.653 1.00 90.56 209 MET A O 1
ATOM 1660 N N . ILE A 1 210 ? 22.806 9.407 -40.895 1.00 92.19 210 ILE A N 1
ATOM 1661 C CA . ILE A 1 210 ? 21.385 9.644 -41.155 1.00 92.19 210 ILE A CA 1
ATOM 1662 C C . ILE A 1 210 ? 20.720 10.166 -39.873 1.00 92.19 210 ILE A C 1
ATOM 1664 O O . ILE A 1 210 ? 19.959 9.441 -39.233 1.00 92.19 210 ILE A O 1
ATOM 1668 N N . PRO A 1 211 ? 20.927 11.445 -39.505 1.00 92.31 211 PRO A N 1
ATOM 1669 C CA . PRO A 1 211 ? 20.395 12.004 -38.256 1.00 92.31 211 PRO A CA 1
ATOM 1670 C C . PRO A 1 211 ? 18.868 11.956 -38.163 1.00 92.31 211 PRO A C 1
ATOM 1672 O O . PRO A 1 211 ? 18.300 11.854 -37.079 1.00 92.31 211 PRO A O 1
ATOM 1675 N N . ILE A 1 212 ? 18.188 11.988 -39.314 1.00 93.19 212 ILE A N 1
ATOM 1676 C CA . ILE A 1 212 ? 16.727 11.874 -39.400 1.00 93.19 212 ILE A CA 1
ATOM 1677 C C . ILE A 1 212 ? 16.253 10.512 -38.866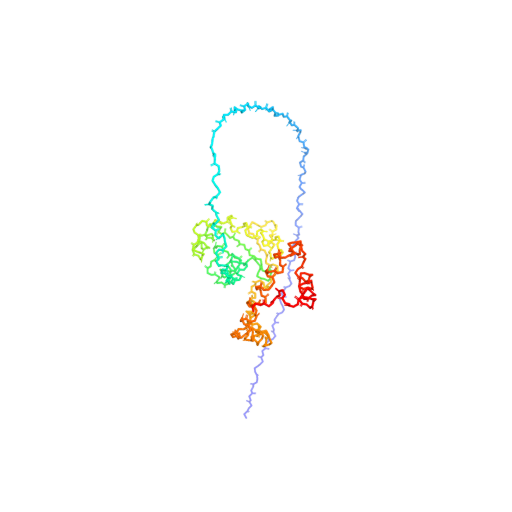 1.00 93.19 212 ILE A C 1
ATOM 1679 O O . ILE A 1 212 ? 15.148 10.419 -38.333 1.00 93.19 212 ILE A O 1
ATOM 1683 N N . ALA A 1 213 ? 17.087 9.467 -38.952 1.00 90.56 213 ALA A N 1
ATOM 1684 C CA . ALA A 1 213 ? 16.723 8.130 -38.503 1.00 90.56 213 ALA A CA 1
ATOM 1685 C C . ALA A 1 213 ? 16.465 8.059 -36.987 1.00 90.56 213 ALA A C 1
ATOM 1687 O O . ALA A 1 213 ? 15.585 7.316 -36.559 1.00 90.56 213 ALA A O 1
ATOM 1688 N N . ALA A 1 214 ? 17.145 8.889 -36.187 1.00 91.31 214 ALA A N 1
ATOM 1689 C CA . ALA A 1 214 ? 17.005 8.914 -34.729 1.00 91.31 214 ALA A CA 1
ATOM 1690 C C . ALA A 1 214 ? 15.593 9.309 -34.243 1.00 91.31 214 ALA A C 1
ATOM 1692 O O . ALA A 1 214 ? 15.249 9.079 -33.085 1.00 91.31 214 ALA A O 1
ATOM 1693 N N . GLY A 1 215 ? 14.765 9.898 -35.116 1.00 92.44 215 GLY A N 1
ATOM 1694 C CA . GLY A 1 215 ? 13.377 10.251 -34.812 1.00 92.44 215 GLY A CA 1
ATOM 1695 C C . GLY A 1 215 ? 12.367 9.105 -34.966 1.00 92.44 215 GLY A C 1
ATOM 1696 O O . GLY A 1 215 ? 11.213 9.275 -34.572 1.00 92.44 215 GLY A O 1
ATOM 1697 N N . PHE A 1 216 ? 12.752 7.961 -35.544 1.00 95.25 216 PHE A N 1
ATOM 1698 C CA . PHE A 1 216 ? 11.843 6.826 -35.753 1.00 95.25 216 PHE A CA 1
ATOM 1699 C C . PHE A 1 216 ? 11.779 5.886 -34.535 1.00 95.25 216 PHE A C 1
ATOM 1701 O O . PHE A 1 216 ? 12.689 5.897 -33.709 1.00 95.25 216 PHE A O 1
ATOM 1708 N N . PRO A 1 217 ? 10.743 5.032 -34.412 1.00 95.88 217 PRO A N 1
ATOM 1709 C CA . PRO A 1 217 ? 10.734 3.918 -33.459 1.00 95.88 217 PRO A CA 1
ATOM 1710 C C . PRO A 1 217 ? 11.924 2.968 -33.661 1.00 95.88 217 PRO A C 1
ATOM 1712 O O . PRO A 1 217 ? 12.377 2.776 -34.794 1.00 95.88 217 PRO A O 1
ATOM 1715 N N . ILE A 1 218 ? 12.409 2.343 -32.583 1.00 91.88 218 ILE A N 1
ATOM 1716 C CA . ILE A 1 218 ? 13.639 1.531 -32.595 1.00 91.88 218 ILE A CA 1
ATOM 1717 C C . ILE A 1 218 ? 13.580 0.377 -33.605 1.00 91.88 218 ILE A C 1
ATOM 1719 O O . ILE A 1 218 ? 14.575 0.066 -34.252 1.00 91.88 218 ILE A O 1
ATOM 1723 N N . GLU A 1 219 ? 12.404 -0.209 -33.822 1.00 92.06 219 GLU A N 1
ATOM 1724 C CA . GLU A 1 219 ? 12.200 -1.297 -34.778 1.00 92.06 219 GLU A CA 1
ATOM 1725 C C . GLU A 1 219 ? 12.470 -0.832 -36.215 1.00 92.06 219 GLU A C 1
ATOM 1727 O O . GLU A 1 219 ? 13.096 -1.540 -37.006 1.00 92.06 219 GLU A O 1
ATOM 1732 N N . GLN A 1 220 ? 12.044 0.391 -36.544 1.00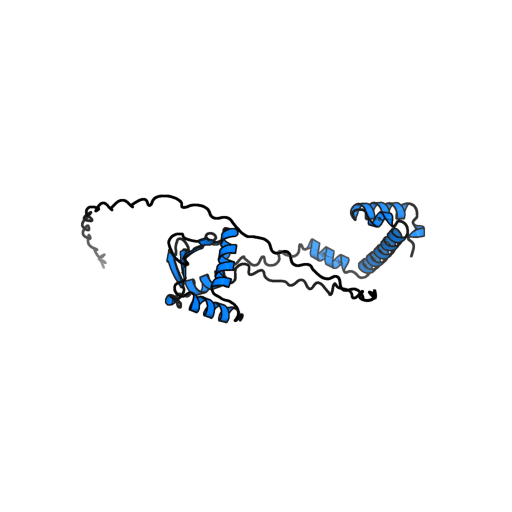 93.38 220 GLN A N 1
ATOM 1733 C CA . GLN A 1 220 ? 12.283 0.994 -37.855 1.00 93.38 220 GLN A CA 1
ATOM 1734 C C . GLN A 1 220 ? 13.742 1.419 -38.011 1.00 93.38 220 GLN A C 1
ATOM 1736 O O . GLN A 1 220 ? 14.324 1.199 -39.072 1.00 93.38 220 GLN A O 1
ATOM 1741 N N . GLN A 1 221 ? 14.354 1.967 -36.957 1.00 93.56 221 GLN A N 1
ATOM 1742 C CA . GLN A 1 221 ? 15.783 2.288 -36.967 1.00 93.56 221 GLN A CA 1
ATOM 1743 C C . GLN A 1 221 ? 16.623 1.036 -37.250 1.00 93.56 221 GLN A C 1
ATOM 1745 O O . GLN A 1 221 ? 17.480 1.063 -38.130 1.00 93.56 221 GLN A O 1
ATOM 1750 N N . MET A 1 222 ? 16.323 -0.083 -36.581 1.00 92.94 222 MET A N 1
ATOM 1751 C CA . MET A 1 222 ? 16.999 -1.366 -36.798 1.00 92.94 222 MET A CA 1
ATOM 1752 C C . MET A 1 222 ? 16.793 -1.904 -38.217 1.00 92.94 222 MET A C 1
ATOM 1754 O O . MET A 1 222 ? 17.736 -2.410 -38.827 1.00 92.94 222 MET A O 1
ATOM 1758 N N . TYR A 1 223 ? 15.587 -1.769 -38.775 1.00 95.25 223 TYR A N 1
ATOM 1759 C CA . TYR A 1 223 ? 15.314 -2.147 -40.162 1.00 95.25 223 TYR A CA 1
ATOM 1760 C C . TYR A 1 223 ? 16.169 -1.346 -41.158 1.00 95.25 223 TYR A C 1
ATOM 1762 O O . TYR A 1 223 ? 16.812 -1.928 -42.040 1.00 95.25 223 TYR A O 1
ATOM 1770 N N . PHE A 1 224 ? 16.223 -0.019 -41.004 1.00 94.81 224 PHE A N 1
ATOM 1771 C CA . PHE A 1 224 ? 17.032 0.842 -41.870 1.00 94.81 224 PHE A CA 1
ATOM 1772 C C . PHE A 1 224 ? 18.527 0.607 -41.690 1.00 94.81 224 PHE A C 1
ATOM 1774 O O . PHE A 1 224 ? 19.251 0.570 -42.682 1.00 94.81 224 PHE A O 1
ATOM 1781 N N . PHE A 1 225 ? 18.977 0.402 -40.455 1.00 95.38 225 PHE A N 1
ATOM 1782 C CA . PHE A 1 225 ? 20.360 0.065 -40.152 1.00 95.38 225 PHE A CA 1
ATOM 1783 C C . PHE A 1 225 ? 20.792 -1.225 -40.860 1.00 95.38 225 PHE A C 1
ATOM 1785 O O . PHE A 1 225 ? 21.788 -1.224 -41.582 1.00 95.38 225 PHE A O 1
ATOM 1792 N N . ASN A 1 226 ? 20.011 -2.304 -40.732 1.00 93.50 226 ASN A N 1
ATOM 1793 C CA . ASN A 1 226 ? 20.310 -3.576 -41.394 1.00 93.50 226 ASN A CA 1
ATOM 1794 C C . ASN A 1 226 ? 20.318 -3.430 -42.923 1.00 93.50 226 ASN A C 1
ATOM 1796 O O . ASN A 1 226 ? 21.256 -3.889 -43.573 1.00 93.50 226 ASN A O 1
ATOM 1800 N N . SER A 1 227 ? 19.342 -2.710 -43.482 1.00 94.12 227 SER A N 1
ATOM 1801 C CA . SER A 1 227 ? 19.273 -2.437 -44.924 1.00 94.12 227 SER A CA 1
ATOM 1802 C C . SER A 1 227 ? 20.486 -1.633 -45.414 1.00 94.12 227 SER A C 1
ATOM 1804 O O . SER A 1 227 ? 21.086 -1.955 -46.436 1.00 94.12 227 SER A O 1
ATOM 1806 N N . ALA A 1 228 ? 20.894 -0.596 -44.677 1.00 92.31 228 ALA A N 1
ATOM 1807 C CA . ALA A 1 228 ? 22.059 0.218 -45.017 1.00 92.31 228 ALA A CA 1
ATOM 1808 C C . ALA A 1 228 ? 23.361 -0.594 -44.955 1.00 92.31 228 ALA A C 1
ATOM 1810 O O . ALA A 1 228 ? 24.233 -0.430 -45.813 1.00 92.31 228 ALA A O 1
ATOM 1811 N N . ARG A 1 229 ? 23.472 -1.496 -43.973 1.00 92.06 229 ARG A N 1
ATOM 1812 C CA . ARG A 1 229 ? 24.619 -2.393 -43.805 1.00 92.06 229 ARG A CA 1
ATOM 1813 C C . ARG A 1 229 ? 24.743 -3.405 -44.944 1.00 92.06 229 ARG A C 1
ATOM 1815 O O . ARG A 1 229 ? 25.860 -3.715 -45.347 1.00 92.06 229 ARG A O 1
ATOM 1822 N N . GLU A 1 230 ? 23.624 -3.890 -45.478 1.00 92.19 230 GLU A N 1
ATOM 1823 C CA . GLU A 1 230 ? 23.603 -4.773 -46.653 1.00 92.19 230 GLU A CA 1
ATOM 1824 C C . GLU A 1 230 ? 24.001 -4.043 -47.937 1.00 92.19 230 GLU A C 1
ATOM 1826 O O . GLU A 1 230 ? 24.742 -4.588 -48.754 1.00 92.19 230 GLU A O 1
ATOM 1831 N N . ILE A 1 231 ? 23.538 -2.801 -48.108 1.00 93.31 231 ILE A N 1
ATOM 1832 C CA . ILE A 1 231 ? 23.806 -2.013 -49.315 1.00 93.31 231 ILE A CA 1
ATOM 1833 C C . ILE A 1 231 ? 25.271 -1.561 -49.365 1.00 93.31 231 ILE A C 1
ATOM 1835 O O . ILE A 1 231 ? 25.889 -1.630 -50.424 1.00 93.31 231 ILE A O 1
ATOM 1839 N N . ASN A 1 232 ? 25.834 -1.106 -48.240 1.00 89.56 232 ASN A N 1
ATOM 1840 C CA . ASN A 1 232 ? 27.192 -0.561 -48.179 1.00 89.56 232 ASN A CA 1
ATOM 1841 C C . ASN A 1 232 ? 27.964 -1.094 -46.959 1.00 89.56 232 ASN A C 1
ATOM 1843 O O . ASN A 1 232 ? 28.170 -0.360 -45.987 1.00 89.56 232 ASN A O 1
ATOM 1847 N N . PRO A 1 233 ? 28.444 -2.348 -46.998 1.00 87.88 233 PRO A N 1
ATOM 1848 C CA . PRO A 1 233 ? 29.112 -2.961 -45.852 1.00 87.88 233 PRO A CA 1
ATOM 1849 C C . PRO A 1 233 ? 30.424 -2.259 -45.475 1.00 87.88 233 PRO A C 1
ATOM 1851 O O . PRO A 1 233 ? 30.787 -2.230 -44.301 1.00 87.88 233 PRO A O 1
ATOM 1854 N N . ASP A 1 234 ? 31.121 -1.652 -46.440 1.00 88.56 234 ASP A N 1
ATOM 1855 C CA . ASP A 1 234 ? 32.419 -1.001 -46.214 1.00 88.56 234 ASP A CA 1
ATOM 1856 C C . ASP A 1 234 ? 32.326 0.242 -45.322 1.00 88.56 234 ASP A C 1
ATOM 1858 O O . ASP A 1 234 ? 33.286 0.589 -44.637 1.00 88.56 234 ASP A O 1
ATOM 1862 N N . ILE A 1 235 ? 31.158 0.885 -45.272 1.00 81.38 235 ILE A N 1
ATOM 1863 C CA . ILE A 1 235 ? 30.915 2.045 -44.407 1.00 81.38 235 ILE A CA 1
ATOM 1864 C C . ILE A 1 235 ? 30.882 1.634 -42.926 1.00 81.38 235 ILE A C 1
ATOM 1866 O O . ILE A 1 235 ? 31.202 2.439 -42.052 1.00 81.38 235 ILE A O 1
ATOM 1870 N N . PHE A 1 236 ? 30.537 0.377 -42.642 1.00 81.75 236 PHE A N 1
ATOM 1871 C CA . PHE A 1 236 ? 30.368 -0.156 -41.289 1.00 81.75 236 PHE A CA 1
ATOM 1872 C C . PHE A 1 236 ? 31.515 -1.068 -40.842 1.00 81.75 236 PHE A C 1
ATOM 1874 O O . PHE A 1 236 ? 31.479 -1.576 -39.722 1.00 81.75 236 PHE A O 1
ATOM 1881 N N . ARG A 1 237 ? 32.545 -1.267 -41.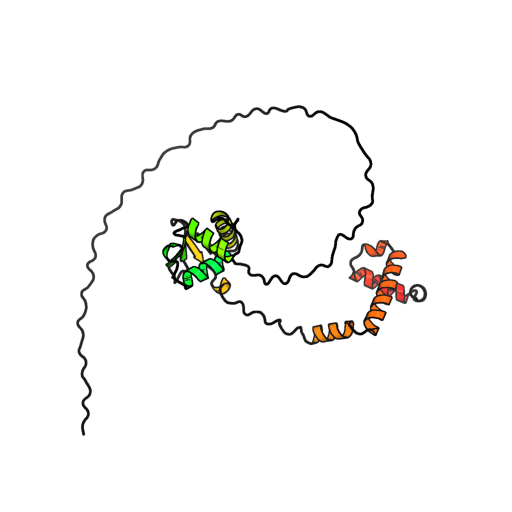676 1.00 79.19 237 ARG A N 1
ATOM 1882 C CA . ARG A 1 237 ? 33.778 -1.943 -41.254 1.00 79.19 237 ARG A CA 1
ATOM 1883 C C . ARG A 1 237 ? 34.557 -1.024 -40.307 1.00 79.19 237 ARG A C 1
ATOM 1885 O O . ARG A 1 237 ? 34.892 0.104 -40.675 1.00 79.19 237 ARG A O 1
ATOM 1892 N N . VAL A 1 238 ? 34.777 -1.513 -39.087 1.00 62.44 238 VAL A N 1
ATOM 1893 C CA . VAL A 1 238 ? 35.667 -0.933 -38.067 1.00 62.44 238 VAL A CA 1
ATOM 1894 C C . VAL A 1 238 ? 37.017 -1.626 -38.161 1.00 62.44 238 VAL A C 1
ATOM 1896 O O . VAL A 1 238 ? 37.012 -2.861 -38.366 1.00 62.44 238 VAL A O 1
#

Foldseek 3Di:
DDDDDDDDDDDDDDDDDDDDDDDDDDDDDDDDDDDDDDDDDDDDDDDDDDDDDDDDDDPPPPDPPDDPPDPPPPPCLVQLLNLVLVVCAVVVPVCCAKYDPDVVQQKIAGNDLQVSQVVSCVVVVNPPGHSVNSVVVVVVCVVVVQKDDDPPDPRMITGDDPVSPPPPPPPPVVPCPVVNVVVVVVCPDPVNVVVVVLVVVLLVLVCVVPVVLVPDDPVVSVVVSVVVCVVCVPSSDD

Organism: NCBI:txid1561998

Secondary structure (DSSP, 8-state):
---PPPP-PPPPPPPPP--PPPPPPPPPPPPP------------PPPPP---------------S------------TTHHHHHHHHHHHH-TTTTTEEEEETTTTEEEES-HHHHHHHHHHHHT-TT--HHHHHHHHHHHHHTTSEEEPTTSTTEEEE--GGGTS-----------HHHHHHHHHHTSHHHHHHHHHHHHHHHHHHHH-GGGGGS-HHHHHHHHHHHHHH-GGGG--

pLDDT: mean 78.54, std 17.49, range [43.34, 97.44]

Sequence (238 aa):
MASEAPSISEADPLPAPVVSPVDPLPLPNTPPGPSAFSPDAPSEEAPVDPSPADPAIQPDLLAPLFGPIRPKKRTIIRYRPLSFAKRLLDGGDHSDVIVWNNQENLTFQFLDKKKFAEMYKEHTGNTGTTFDSIMRIFRLYRAKGLVEKIPGIQSCWRILDRSIFAPKEEVKEEEEDPEINEMVQFLAQPNMIEQMADLMKQFDRFHEMIPIAAGFPIEQQMYFFNSAREINPDIFRV